Protein AF-A0A844NDK0-F1 (afdb_monomer)

Radius of gyration: 22.91 Å; Cα contacts (8 Å, |Δi|>4): 433; chains: 1; bounding box: 57×44×60 Å

pLDDT: mean 83.83, std 13.64, range [39.53, 98.19]

Foldseek 3Di:
DQPFDPQQVQQLLVVQCVVDCPCVQPDCVCVLVSLLVSLVSLLPDDDDQFAQGPPPRDTRGRPDRCNVVSVVLNVLSVVLVVQPPHLCNQVSVCVNVNDVGDDRCPPNPLNVVCVVVVQDADQAADDVCVQFAADADWEWDKWKWKDAPPDDIDTLVVCVVVVNAAEFFIKIKIATPDIPDDDDWWKKKFKAFDDDVCSNVSNGGHDIDTDPPRRMDMDGRHDAGKMKMKMFIGDPRYTHYIDMDIHHHD

Solvent-accessible surface area (backbone atoms only — not comparable to full-atom values): 14036 Å² total; per-residue (Å²): 133,85,83,57,59,70,68,50,55,55,29,52,54,52,53,51,58,71,72,46,72,84,62,79,84,55,54,77,92,44,47,65,59,50,53,24,50,48,23,43,53,47,34,72,49,78,93,62,67,53,47,60,29,76,89,82,51,48,76,39,68,52,79,63,93,49,29,70,63,22,41,55,40,18,53,40,36,52,54,19,62,76,28,62,100,43,71,58,19,36,52,34,46,23,71,62,71,30,86,87,39,63,72,44,61,61,66,44,67,64,58,49,46,20,66,74,69,70,52,76,55,63,90,43,68,57,60,69,68,82,78,27,57,72,55,75,81,43,56,42,38,65,46,41,41,38,36,43,94,97,53,81,69,42,47,48,69,57,31,57,77,69,68,49,79,40,50,61,77,29,43,36,42,35,33,64,74,44,66,71,68,73,79,81,64,48,48,35,39,29,52,32,39,42,53,71,58,26,47,76,67,53,52,33,40,15,50,73,42,75,49,90,83,75,57,59,53,78,48,68,34,85,57,62,34,49,33,38,42,38,41,37,35,32,44,96,72,26,33,30,23,58,34,77,48,80,47,73,32,91

Mean predicted aligned error: 15.02 Å

Sequence (250 aa):
MLHSAPATADTLAHNFLKSTNYYDDKSYLYYDWMGRDFFYYLSELPEQDYYAALGSGQRVKVKKKFQKPAKKAYDLCVEAIAAADTDSEDEKWRKVYGRPFPAPQKASRAALESIASGVRYDETEQYIENRFPIDIRSSLRIECEVSQNGFREFLLRDMIARRIRLSVSKKLRFYIEECSVRKPYSVYWKVLNRGAEAQRKNCIRGQIVSDSGRGEITEHTSFNGDHIVECYIVKNGVVVAKNRIHVPIQ

InterPro domains:
  IPR040511 Adenylyl/Guanylyl and SMODS, C-terminal sensor domain [PF18134] (123-250)

Organism: Pseudomonas aeruginosa (NCBI:txid287)

Nearest PDB structures (foldseek):
  4bk8-assembly1_A  TM=4.681E-01  e=1.510E-02  Ignicoccus hospitalis
  7ndg-assembly1_H  TM=5.222E-01  e=9.565E-02  Mus musculus
  3p4l-assembly1_A  TM=4.927E-01  e=2.896E-01  Homo sapiens
  2v5y-assembly1_A  TM=4.294E-01  e=5.698E-01  Homo sapiens
  5mhl-assembly1_A  TM=4.727E-01  e=8.033E+00  Homo sapiens

Secondary structure (DSSP, 8-state):
-----HHHHHHHHHHHHHH-STTTT--GGGHHHHHHHHHHHHHHSPP-SEEEPTTT--EEE--S--HHHHHHHHHHHHHHHTTTTSTTHHHHHHHHH-TTSPPP-SSTHHHHHHHHHS---------GGGTS-B---S-EEEEEEEE-TTS--EEHHHHHHTT--B-SS-EEEEEEEEE-SPSS-EEEEEEEEESHHHHHTT-----EEE--SSSEEEEE--SSEEEEEEEEEEETTEEEEEEEEEEEE-

Structure (mmCIF, N/CA/C/O backbone):
data_AF-A0A844NDK0-F1
#
_entry.id   AF-A0A844NDK0-F1
#
loop_
_atom_site.group_PDB
_atom_site.id
_atom_site.type_symbol
_atom_site.label_atom_id
_atom_site.label_alt_id
_atom_site.label_comp_id
_atom_site.label_asym_id
_atom_site.label_entity_id
_atom_site.label_seq_id
_atom_site.pdbx_PDB_ins_code
_atom_site.Cartn_x
_atom_site.Cartn_y
_atom_site.Cartn_z
_atom_site.occupancy
_atom_site.B_iso_or_equiv
_atom_site.auth_seq_id
_atom_site.auth_comp_id
_atom_site.auth_asym_id
_atom_site.auth_atom_id
_atom_site.pdbx_PDB_model_num
ATOM 1 N N . MET A 1 1 ? -19.000 16.719 10.634 1.00 44.34 1 MET A N 1
ATOM 2 C CA . MET A 1 1 ? -17.654 16.497 11.204 1.00 44.34 1 MET A CA 1
ATOM 3 C C . MET A 1 1 ? -17.642 16.855 12.678 1.00 44.34 1 MET A C 1
ATOM 5 O O . MET A 1 1 ? -17.839 18.013 13.047 1.00 44.34 1 MET A O 1
ATOM 9 N N . LEU A 1 2 ? -17.461 15.838 13.511 1.00 39.53 2 LEU A N 1
ATOM 10 C CA . LEU A 1 2 ? -17.281 15.963 14.949 1.00 39.53 2 LEU A CA 1
ATOM 11 C C . LEU A 1 2 ? -15.989 16.738 15.229 1.00 39.53 2 LEU A C 1
ATOM 13 O O . LEU A 1 2 ? -14.903 16.260 14.945 1.00 39.53 2 LEU A O 1
ATOM 17 N N . HIS A 1 3 ? -16.110 17.957 15.754 1.00 39.66 3 HIS A N 1
ATOM 18 C CA . HIS A 1 3 ? -14.968 18.768 16.195 1.00 39.66 3 HIS A CA 1
ATOM 19 C C . HIS A 1 3 ? -14.546 18.362 17.621 1.00 39.66 3 HIS A C 1
ATOM 21 O O . HIS A 1 3 ? -14.492 19.191 18.535 1.00 39.66 3 HIS A O 1
ATOM 27 N N . SER A 1 4 ? -14.325 17.067 17.843 1.00 49.06 4 SER A N 1
ATOM 28 C CA . SER A 1 4 ? -13.676 16.555 19.051 1.00 49.06 4 SER A CA 1
ATOM 29 C C . SER A 1 4 ? -12.159 16.633 18.874 1.00 49.06 4 SER A C 1
ATOM 31 O O . SER A 1 4 ? -11.658 16.526 17.759 1.00 49.06 4 SER A O 1
ATOM 33 N N . ALA A 1 5 ? -11.414 16.876 19.955 1.00 53.91 5 ALA A N 1
ATOM 34 C CA . ALA A 1 5 ? -9.954 16.891 19.885 1.00 53.91 5 ALA A CA 1
ATOM 35 C C . ALA A 1 5 ? -9.439 15.512 19.410 1.00 53.91 5 ALA A C 1
ATOM 37 O O . ALA A 1 5 ? -10.063 14.513 19.770 1.00 53.91 5 ALA A O 1
ATOM 38 N N . PRO A 1 6 ? -8.332 15.430 18.646 1.00 60.75 6 PRO A N 1
ATOM 39 C CA . PRO A 1 6 ? -7.818 14.164 18.103 1.00 60.75 6 PRO A CA 1
ATOM 40 C C . PRO A 1 6 ? -7.680 13.064 19.171 1.00 60.75 6 PRO A C 1
ATOM 42 O O . PRO A 1 6 ? -8.152 11.951 18.971 1.00 60.75 6 PRO A O 1
ATOM 45 N N . ALA A 1 7 ? -7.231 13.426 20.378 1.00 60.94 7 ALA A N 1
ATOM 46 C CA . ALA A 1 7 ? -7.128 12.509 21.516 1.00 60.94 7 ALA A CA 1
ATOM 47 C C . ALA A 1 7 ? -8.463 11.856 21.953 1.00 60.94 7 ALA A C 1
ATOM 49 O O . ALA A 1 7 ? -8.467 10.757 22.510 1.00 60.94 7 ALA A O 1
ATOM 50 N N . THR A 1 8 ? -9.611 12.511 21.733 1.00 75.12 8 THR A N 1
ATOM 51 C CA . THR A 1 8 ? -10.931 11.935 22.049 1.00 75.12 8 THR A CA 1
ATOM 52 C C . THR A 1 8 ? -11.308 10.850 21.046 1.00 75.12 8 THR A C 1
ATOM 54 O O . THR A 1 8 ? -11.864 9.832 21.444 1.00 75.12 8 THR A O 1
ATOM 57 N N . ALA A 1 9 ? -11.005 11.054 19.760 1.00 80.62 9 ALA A N 1
ATOM 58 C CA . ALA A 1 9 ? -11.325 10.088 18.714 1.00 80.62 9 ALA A CA 1
ATOM 59 C C . ALA A 1 9 ? -10.517 8.795 18.896 1.00 80.62 9 ALA A C 1
ATOM 61 O O . ALA A 1 9 ? -11.108 7.718 18.895 1.00 80.62 9 ALA A O 1
ATOM 62 N N . ASP A 1 10 ? -9.215 8.910 19.172 1.00 83.31 10 ASP A N 1
ATOM 63 C CA . ASP A 1 10 ? -8.330 7.761 19.415 1.00 83.31 10 ASP A CA 1
ATOM 64 C C . ASP A 1 10 ? -8.796 6.929 20.618 1.00 83.31 10 ASP A C 1
ATOM 66 O O . ASP A 1 10 ? -8.869 5.702 20.563 1.00 83.31 10 ASP A O 1
ATOM 70 N N . THR A 1 11 ? -9.182 7.609 21.703 1.00 88.38 11 THR A N 1
ATOM 71 C CA . THR A 1 11 ? -9.708 6.970 22.918 1.00 88.38 11 THR A CA 1
ATOM 72 C C . THR A 1 11 ? -10.993 6.194 22.635 1.00 88.38 11 THR A C 1
ATOM 74 O O . THR A 1 11 ? -11.150 5.052 23.066 1.00 88.38 11 THR A O 1
ATOM 77 N N . LEU A 1 12 ? -11.926 6.808 21.906 1.00 91.38 12 LEU A N 1
ATOM 78 C CA . LEU A 1 12 ? -13.204 6.188 21.575 1.00 91.38 12 LEU A CA 1
ATOM 79 C C . LEU A 1 12 ? -13.034 5.002 20.618 1.00 91.38 12 LEU A C 1
ATOM 81 O O . LEU A 1 12 ? -13.671 3.971 20.830 1.00 91.38 12 LEU A O 1
ATOM 85 N N . ALA A 1 13 ? -12.159 5.124 19.617 1.00 92.25 13 ALA A N 1
ATOM 86 C CA . ALA A 1 13 ? -11.830 4.047 18.685 1.00 92.25 13 ALA A CA 1
ATOM 87 C C . ALA A 1 13 ? -11.199 2.851 19.407 1.00 92.25 13 ALA A C 1
ATOM 89 O O . ALA A 1 13 ? -11.618 1.713 19.217 1.00 92.25 13 ALA A O 1
ATOM 90 N N . HIS A 1 14 ? -10.252 3.106 20.310 1.00 90.44 14 HIS A N 1
ATOM 91 C CA . HIS A 1 14 ? -9.663 2.057 21.132 1.00 90.44 14 HIS A CA 1
ATOM 92 C C . HIS A 1 14 ? -10.706 1.363 22.028 1.00 90.44 14 HIS A C 1
ATOM 94 O O . HIS A 1 14 ? -10.714 0.138 22.131 1.00 90.44 14 HIS A O 1
ATOM 100 N N . ASN A 1 15 ? -11.600 2.122 22.672 1.00 92.25 15 ASN A N 1
ATOM 101 C CA . ASN A 1 15 ? -12.642 1.537 23.520 1.00 92.25 15 ASN A CA 1
ATOM 102 C C . ASN A 1 15 ? -13.626 0.679 22.714 1.00 92.25 15 ASN A C 1
ATOM 104 O O . ASN A 1 15 ? -14.015 -0.387 23.183 1.00 92.25 15 ASN A O 1
ATOM 108 N N . PHE A 1 16 ? -13.971 1.106 21.497 1.00 95.75 16 PHE A N 1
ATOM 109 C CA . PHE A 1 16 ? -14.756 0.301 20.565 1.00 95.75 16 PHE A CA 1
ATOM 110 C C . PHE A 1 16 ? -14.057 -1.023 20.238 1.00 95.75 16 PHE A C 1
ATOM 112 O O . PHE A 1 16 ? -14.649 -2.080 20.442 1.00 95.75 16 PHE A O 1
ATOM 119 N N . LEU A 1 17 ? -12.787 -0.984 19.825 1.00 93.94 17 LEU A N 1
ATOM 120 C CA . LEU A 1 17 ? -12.026 -2.195 19.496 1.00 93.94 17 LEU A CA 1
ATOM 121 C C . LEU A 1 17 ? -11.828 -3.122 20.703 1.00 93.94 17 LEU A C 1
ATOM 123 O O . LEU A 1 17 ? -11.718 -4.323 20.535 1.00 93.94 17 LEU A O 1
ATOM 127 N N . LYS A 1 18 ? -11.829 -2.601 21.936 1.00 92.44 18 LYS A N 1
ATOM 128 C CA . LYS A 1 18 ? -11.848 -3.445 23.144 1.00 92.44 18 LYS A CA 1
ATOM 129 C C . LYS A 1 18 ? -13.214 -4.042 23.471 1.00 92.44 18 LYS A C 1
ATOM 131 O O . LYS A 1 18 ? -13.277 -5.024 24.204 1.00 92.44 18 LYS A O 1
ATOM 136 N N . SER A 1 19 ? -14.296 -3.432 22.997 1.00 93.62 19 SER A N 1
ATOM 137 C CA . SER A 1 19 ? -15.661 -3.883 23.287 1.00 93.62 19 SER A CA 1
ATOM 138 C C . SER A 1 19 ? -16.096 -5.089 22.448 1.00 93.62 19 SER A C 1
ATOM 140 O O . SER A 1 19 ? -17.098 -5.722 22.770 1.00 93.62 19 SER A O 1
ATOM 142 N N . THR A 1 20 ? -15.352 -5.423 21.390 1.00 92.69 20 THR A N 1
ATOM 143 C CA . THR A 1 20 ? -15.648 -6.537 20.484 1.00 92.69 20 THR A CA 1
ATOM 144 C C . THR A 1 20 ? -14.361 -7.172 19.972 1.00 92.69 20 THR A C 1
ATOM 146 O O . THR A 1 20 ? -13.417 -6.465 19.655 1.00 92.69 20 THR A O 1
ATOM 149 N N . ASN A 1 21 ? -14.334 -8.497 19.844 1.00 91.94 21 ASN A N 1
ATOM 150 C CA . ASN A 1 21 ? -13.247 -9.236 19.190 1.00 91.94 21 ASN A CA 1
ATOM 151 C C . ASN A 1 21 ? -13.568 -9.578 17.723 1.00 91.94 21 ASN A C 1
ATOM 153 O O . ASN A 1 21 ? -12.766 -10.209 17.039 1.00 91.94 21 ASN A O 1
ATOM 157 N N . TYR A 1 22 ? -14.750 -9.185 17.231 1.00 89.56 22 TYR A N 1
ATOM 158 C CA . TYR A 1 22 ? -15.245 -9.565 15.904 1.00 89.56 22 TYR A CA 1
ATOM 159 C C . TYR A 1 22 ? -14.311 -9.128 14.769 1.00 89.56 22 TYR A C 1
ATOM 161 O O . TYR A 1 22 ? -14.304 -9.748 13.709 1.00 89.56 22 TYR A O 1
ATOM 169 N N . TYR A 1 23 ? -13.540 -8.062 14.993 1.00 87.88 23 TYR A N 1
ATOM 170 C CA . TYR A 1 23 ? -12.661 -7.461 13.999 1.00 87.88 23 TYR A CA 1
ATOM 171 C C . TYR A 1 23 ? -11.182 -7.862 14.125 1.00 87.88 23 TYR A C 1
ATOM 173 O O . TYR A 1 23 ? -10.387 -7.450 13.282 1.00 87.88 23 TYR A O 1
ATOM 181 N N . ASP A 1 24 ? -10.806 -8.670 15.120 1.00 84.88 24 ASP A N 1
ATOM 182 C CA . ASP A 1 24 ? -9.401 -9.002 15.415 1.00 84.88 24 ASP A CA 1
ATOM 183 C C . ASP A 1 24 ? -8.720 -9.812 14.298 1.00 84.88 24 ASP A C 1
ATOM 185 O O . ASP A 1 24 ? -7.508 -9.727 14.106 1.00 84.88 24 ASP A O 1
ATOM 189 N N . ASP A 1 25 ? -9.503 -10.589 13.548 1.00 78.88 25 ASP A N 1
ATOM 190 C CA . ASP A 1 25 ? -9.058 -11.454 12.451 1.00 78.88 25 ASP A CA 1
ATOM 191 C C . ASP A 1 25 ? -9.534 -10.968 11.068 1.00 78.88 25 ASP A C 1
ATOM 193 O O . ASP A 1 25 ? -9.366 -11.665 10.062 1.00 78.88 25 ASP A O 1
ATOM 197 N N . LYS A 1 26 ? -10.160 -9.785 10.999 1.00 66.38 26 LYS A N 1
ATOM 198 C CA . LYS A 1 26 ? -10.781 -9.266 9.774 1.00 66.38 26 LYS A CA 1
ATOM 199 C C . LYS A 1 26 ? -9.804 -8.421 8.964 1.00 66.38 26 LYS A C 1
ATOM 201 O O . LYS A 1 26 ? -9.051 -7.606 9.490 1.00 66.38 26 LYS A O 1
ATOM 206 N N . SER A 1 27 ? -9.841 -8.599 7.645 1.00 62.50 27 SER A N 1
ATOM 207 C CA . SER A 1 27 ? -9.063 -7.788 6.708 1.00 62.50 27 SER A CA 1
ATOM 208 C C . SER A 1 27 ? -9.748 -6.445 6.424 1.00 62.50 27 SER A C 1
ATOM 210 O O . SER A 1 27 ? -10.868 -6.182 6.862 1.00 62.50 27 SER A O 1
ATOM 212 N N . TYR A 1 28 ? -9.096 -5.599 5.627 1.00 65.50 28 TYR A N 1
ATOM 213 C CA . TYR A 1 28 ? -9.640 -4.302 5.209 1.00 65.50 28 TYR A CA 1
ATOM 214 C C . TYR A 1 28 ? -10.947 -4.390 4.411 1.00 65.50 28 TYR A C 1
ATOM 216 O O . TYR A 1 28 ? -11.658 -3.396 4.338 1.00 65.50 28 TYR A O 1
ATOM 224 N N . LEU A 1 29 ? -11.312 -5.568 3.887 1.00 61.91 29 LEU A N 1
ATOM 225 C CA . LEU A 1 29 ? -12.626 -5.805 3.268 1.00 61.91 29 LEU A CA 1
ATOM 226 C C . LEU A 1 29 ? -13.792 -5.578 4.248 1.00 61.91 29 LEU A C 1
ATOM 228 O O . LEU A 1 29 ? -14.931 -5.415 3.834 1.00 61.91 29 LEU A O 1
ATOM 232 N N . TYR A 1 30 ? -13.516 -5.568 5.554 1.00 74.94 30 TYR A N 1
ATOM 233 C CA . TYR A 1 30 ? -14.504 -5.321 6.601 1.00 74.94 30 TYR A CA 1
ATOM 234 C C . TYR A 1 30 ? -14.441 -3.898 7.162 1.00 74.94 30 TYR A C 1
ATOM 236 O O . TYR A 1 30 ? -15.140 -3.609 8.132 1.00 74.94 30 TYR A O 1
ATOM 244 N N . TYR A 1 31 ? -13.627 -2.998 6.597 1.00 86.00 31 TYR A N 1
ATOM 245 C CA . TYR A 1 31 ? -13.529 -1.619 7.094 1.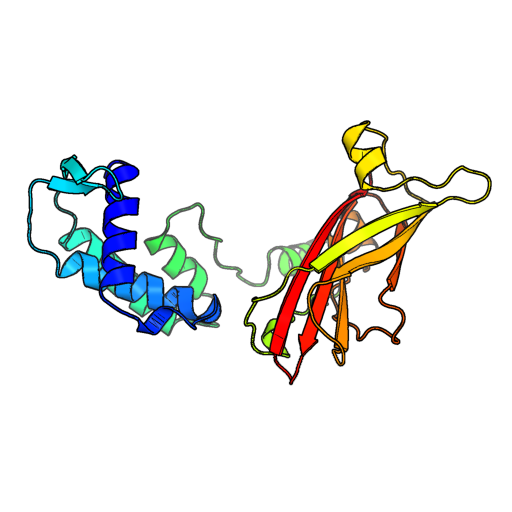00 86.00 31 TYR A CA 1
ATOM 246 C C . TYR A 1 31 ? -14.850 -0.864 6.991 1.00 86.00 31 TYR A C 1
ATOM 248 O O . TYR A 1 31 ? -15.159 -0.076 7.882 1.00 86.00 31 TYR A O 1
ATOM 256 N N . ASP A 1 32 ? -15.671 -1.180 5.997 1.00 85.31 32 ASP A N 1
ATOM 257 C CA . ASP A 1 32 ? -17.007 -0.610 5.854 1.00 85.31 32 ASP A CA 1
ATOM 258 C C . ASP A 1 32 ? -17.904 -0.985 7.041 1.00 85.31 32 ASP A C 1
ATOM 260 O O . ASP A 1 32 ? -18.520 -0.133 7.688 1.00 85.31 32 ASP A O 1
ATOM 264 N N . TRP A 1 33 ? -17.908 -2.275 7.386 1.00 84.44 33 TRP A N 1
ATOM 265 C CA . TRP A 1 33 ? -18.656 -2.833 8.511 1.00 84.44 33 TRP A CA 1
ATOM 266 C C . TRP A 1 33 ? -18.117 -2.321 9.849 1.00 84.44 33 TRP A C 1
ATOM 268 O O . TRP A 1 33 ? -18.895 -1.924 10.714 1.00 84.44 33 TRP A O 1
ATOM 278 N N . MET A 1 34 ? -16.793 -2.234 9.986 1.00 93.88 34 MET A N 1
ATOM 279 C CA . MET A 1 34 ? -16.128 -1.687 11.166 1.00 93.88 34 MET A CA 1
ATOM 280 C C . MET A 1 34 ? -16.451 -0.204 11.359 1.00 93.88 34 MET A C 1
ATOM 282 O O . MET A 1 34 ? -16.760 0.214 12.472 1.00 93.88 34 MET A O 1
ATOM 286 N N . GLY A 1 35 ? -16.416 0.595 10.289 1.00 94.75 35 GLY A N 1
ATOM 287 C CA . GLY A 1 35 ? -16.772 2.011 10.317 1.00 94.75 35 GLY A CA 1
ATOM 288 C C . GLY A 1 35 ? -18.231 2.214 10.715 1.00 94.75 35 GLY A C 1
ATOM 289 O O . GLY A 1 35 ? -18.521 3.010 11.612 1.00 94.75 35 GLY A O 1
ATOM 290 N N . ARG A 1 36 ? -19.142 1.437 10.116 1.00 96.94 36 ARG A N 1
ATOM 291 C CA . ARG A 1 36 ? -20.558 1.404 10.497 1.00 96.94 36 ARG A CA 1
ATOM 292 C C . ARG A 1 36 ? -20.718 1.088 11.986 1.00 96.94 36 ARG A C 1
ATOM 294 O O . ARG A 1 36 ? -21.333 1.869 12.710 1.00 96.94 36 ARG A O 1
ATOM 301 N N . ASP A 1 37 ? -20.160 -0.023 12.452 1.00 97.44 37 ASP A N 1
ATOM 302 C CA . ASP A 1 37 ? -20.336 -0.484 13.832 1.00 97.44 37 ASP A CA 1
ATOM 303 C C . ASP A 1 37 ? -19.672 0.447 14.843 1.00 97.44 37 ASP A C 1
ATOM 305 O O . ASP A 1 37 ? -20.193 0.630 15.940 1.00 97.44 37 ASP A O 1
ATOM 309 N N . PHE A 1 38 ? -18.581 1.110 14.461 1.00 97.12 38 PHE A N 1
ATOM 310 C CA . PHE A 1 38 ? -17.988 2.164 15.269 1.00 97.12 38 PHE A CA 1
ATOM 311 C C . PHE A 1 38 ? -18.956 3.338 15.449 1.00 97.12 38 PHE A C 1
ATOM 313 O O . PHE A 1 38 ? -19.184 3.780 16.575 1.00 97.12 38 PHE A O 1
ATOM 320 N N . PHE A 1 39 ? -19.581 3.831 14.374 1.00 97.50 39 PHE A N 1
ATOM 321 C CA . PHE A 1 39 ? -20.572 4.906 14.487 1.00 97.50 39 PHE A CA 1
ATOM 322 C C . PHE A 1 39 ? -21.827 4.485 15.259 1.00 97.50 39 PHE A C 1
ATOM 324 O O . PHE A 1 39 ? -22.379 5.313 15.985 1.00 97.50 39 PHE A O 1
ATOM 331 N N . TYR A 1 40 ? -22.236 3.217 15.153 1.00 97.69 40 TYR A N 1
ATOM 332 C CA . TYR A 1 40 ? -23.296 2.647 15.987 1.00 97.69 40 TYR A CA 1
ATOM 333 C C . TYR A 1 40 ? -22.897 2.645 17.464 1.00 97.69 40 TYR A C 1
ATOM 335 O O . TYR A 1 40 ? -23.589 3.205 18.304 1.00 97.69 40 TYR A O 1
ATOM 343 N N . TYR A 1 41 ? -21.724 2.102 17.784 1.00 97.25 41 TYR A N 1
ATOM 344 C CA . TYR A 1 41 ? -21.187 2.103 19.140 1.00 97.25 41 TYR A CA 1
ATOM 345 C C . TYR A 1 41 ? -21.162 3.519 19.732 1.00 97.25 41 TYR A C 1
ATOM 347 O O . TYR A 1 41 ? -21.636 3.738 20.844 1.00 97.25 41 TYR A O 1
ATOM 355 N N . LEU A 1 42 ? -20.691 4.509 18.966 1.00 95.75 42 LEU A N 1
ATOM 356 C CA . LEU A 1 42 ? -20.690 5.909 19.389 1.00 95.75 42 LEU A CA 1
ATOM 357 C C . LEU A 1 42 ? -22.093 6.493 19.609 1.00 95.75 42 LEU A C 1
ATOM 359 O O . LEU A 1 42 ? -22.225 7.395 20.441 1.00 95.75 42 LEU A O 1
ATOM 363 N N . SER A 1 43 ? -23.118 6.049 18.871 1.00 96.38 43 SER A N 1
ATOM 364 C CA . SER A 1 43 ? -24.489 6.537 19.073 1.00 96.38 43 SER A CA 1
ATOM 365 C C . SER A 1 43 ? -25.104 6.033 20.370 1.00 96.38 43 SER A C 1
ATOM 367 O O . SER A 1 43 ? -25.869 6.772 20.985 1.00 96.38 43 SER A O 1
ATOM 369 N N . GLU A 1 44 ? -24.715 4.832 20.799 1.00 96.75 44 GLU A N 1
ATOM 370 C CA . GLU A 1 44 ? -25.234 4.178 22.004 1.00 96.75 44 GLU A CA 1
ATOM 371 C C . GLU A 1 44 ? -24.472 4.557 23.284 1.00 96.75 44 GLU A C 1
ATOM 373 O O . GLU A 1 44 ? -24.913 4.245 24.391 1.00 96.75 44 GLU A O 1
ATOM 378 N N . LEU A 1 45 ? -23.332 5.249 23.170 1.00 94.06 45 LEU A N 1
ATOM 379 C CA . LEU A 1 45 ? -22.590 5.707 24.342 1.00 94.06 45 LEU A CA 1
ATOM 380 C C . LEU A 1 45 ? -23.381 6.750 25.145 1.00 94.06 45 LEU A C 1
ATOM 382 O O . LEU A 1 45 ? -23.913 7.704 24.560 1.00 94.06 45 LEU A O 1
ATOM 386 N N . PRO A 1 46 ? -23.361 6.672 26.490 1.00 92.19 46 PRO A N 1
ATOM 387 C CA . PRO A 1 46 ? -24.013 7.669 27.323 1.00 92.19 46 PRO A CA 1
ATOM 388 C C . PRO A 1 46 ? -23.384 9.051 27.118 1.00 92.19 46 PRO A C 1
ATOM 390 O O . PRO A 1 46 ? -22.216 9.195 26.734 1.00 92.19 46 PRO A O 1
ATOM 393 N N . GLU A 1 47 ? -24.166 10.093 27.387 1.00 90.69 47 GLU A N 1
ATOM 394 C CA . GLU A 1 47 ? -23.649 11.455 27.413 1.00 90.69 47 GLU A CA 1
ATOM 395 C C . GLU A 1 47 ? -22.747 11.642 28.638 1.00 90.69 47 GLU A C 1
ATOM 397 O O . GLU A 1 47 ? -23.154 11.395 29.770 1.00 90.69 47 GLU A O 1
ATOM 402 N N . GLN A 1 48 ? -21.507 12.067 28.405 1.00 87.75 48 GLN A N 1
ATOM 403 C CA . GLN A 1 48 ? -20.501 12.266 29.448 1.00 87.75 48 GLN A CA 1
ATOM 404 C C . GLN A 1 48 ? -19.616 13.457 29.093 1.00 87.75 48 GLN A C 1
ATOM 406 O O . GLN A 1 48 ? -19.365 13.738 27.918 1.00 87.75 48 GLN A O 1
ATOM 411 N N . ASP A 1 49 ? -19.110 14.136 30.119 1.00 86.44 49 ASP A N 1
ATOM 412 C CA . ASP A 1 49 ? -18.292 15.341 29.956 1.00 86.44 49 ASP A CA 1
ATOM 413 C C . ASP A 1 49 ? -16.835 15.039 29.593 1.00 86.44 49 ASP A C 1
ATOM 415 O O . ASP A 1 49 ? -16.103 15.925 29.143 1.00 86.44 49 ASP A O 1
ATOM 419 N N . TYR A 1 50 ? -16.379 13.803 29.803 1.00 89.06 50 TYR A N 1
ATOM 420 C CA . TYR A 1 50 ? -15.010 13.385 29.531 1.00 89.06 50 TYR A CA 1
ATOM 421 C C . TYR A 1 50 ? -14.901 11.875 29.303 1.00 89.06 50 TYR A C 1
ATOM 423 O O . TYR A 1 50 ? -15.737 11.111 29.770 1.00 89.06 50 TYR A O 1
ATOM 431 N N . TYR A 1 51 ? -13.818 11.462 28.647 1.00 88.00 51 TYR A N 1
ATOM 432 C CA . TYR A 1 51 ? -13.373 10.070 28.538 1.00 88.00 51 TYR A CA 1
ATOM 433 C C . TYR A 1 51 ? -11.929 9.953 29.039 1.00 88.00 51 TYR A C 1
ATOM 435 O O . TYR A 1 51 ? -11.167 10.914 28.941 1.00 88.00 51 TYR A O 1
ATOM 443 N N . ALA A 1 52 ? -11.538 8.806 29.596 1.00 86.75 52 ALA A N 1
ATOM 444 C CA . ALA A 1 52 ? -10.159 8.567 30.027 1.00 86.75 52 ALA A CA 1
ATOM 445 C C . ALA A 1 52 ? -9.277 8.203 28.822 1.00 86.75 52 ALA A C 1
ATOM 447 O O . ALA A 1 52 ? -9.583 7.243 28.120 1.00 86.75 52 ALA A O 1
ATOM 448 N N . ALA A 1 53 ? -8.205 8.964 28.589 1.00 81.31 53 ALA A N 1
ATOM 449 C CA . ALA A 1 53 ? -7.278 8.753 27.484 1.00 81.31 53 ALA A CA 1
ATOM 450 C C . ALA A 1 53 ? -6.621 7.372 27.542 1.00 81.31 53 ALA A C 1
ATOM 452 O O . ALA A 1 53 ? -6.302 6.863 28.622 1.00 81.31 53 ALA A O 1
ATOM 453 N N . LEU A 1 54 ? -6.340 6.817 26.365 1.00 78.25 54 LEU A N 1
ATOM 454 C CA . LEU A 1 54 ? -5.551 5.599 26.238 1.00 78.25 54 LEU A CA 1
ATOM 455 C C . LEU A 1 54 ? -4.171 5.764 26.903 1.00 78.25 54 LEU A C 1
ATOM 457 O O . LEU A 1 54 ? -3.433 6.704 26.612 1.00 78.25 54 LEU A O 1
ATOM 461 N N . GLY A 1 55 ? -3.820 4.836 27.797 1.00 76.56 55 GLY A N 1
ATOM 462 C CA . GLY A 1 55 ? -2.546 4.827 28.519 1.00 76.56 55 GLY A CA 1
ATOM 463 C C . GLY A 1 55 ? -2.589 5.656 29.800 1.00 76.56 55 GLY A C 1
ATOM 464 O O . GLY A 1 55 ? -2.770 5.101 30.879 1.00 76.56 55 GLY A O 1
ATOM 465 N N . SER A 1 56 ? -2.436 6.980 29.692 1.00 80.38 56 SER A N 1
ATOM 466 C CA . SER A 1 56 ? -2.277 7.872 30.855 1.00 80.38 56 SER A CA 1
ATOM 467 C C . SER A 1 56 ? -3.522 7.997 31.740 1.00 80.38 56 SER A C 1
ATOM 469 O O . SER A 1 56 ? -3.429 8.523 32.848 1.00 80.38 56 SER A O 1
ATOM 471 N N . GLY A 1 57 ? -4.698 7.588 31.247 1.00 79.75 57 GLY A N 1
ATOM 472 C CA . GLY A 1 57 ? -5.976 7.773 31.937 1.00 79.75 57 GLY A CA 1
ATOM 473 C C . GLY A 1 57 ? -6.406 9.240 32.052 1.00 79.75 57 GLY A C 1
ATOM 474 O O . GLY A 1 57 ? -7.384 9.549 32.735 1.00 79.75 57 GLY A O 1
ATOM 475 N N . GLN A 1 58 ? -5.697 10.161 31.389 1.00 85.81 58 GLN A N 1
ATOM 476 C CA . GLN A 1 58 ? -5.984 11.588 31.454 1.00 85.81 58 GLN A CA 1
ATOM 477 C C . GLN A 1 58 ? -7.409 11.878 30.972 1.00 85.81 58 GLN A C 1
ATOM 479 O O . GLN A 1 58 ? -7.849 11.377 29.941 1.00 85.81 58 GLN A O 1
ATOM 484 N N . ARG A 1 59 ? -8.138 12.730 31.697 1.00 87.44 59 ARG A N 1
ATOM 485 C CA . ARG A 1 59 ? -9.512 13.101 31.336 1.00 87.44 59 ARG A CA 1
ATOM 486 C C . ARG A 1 59 ? -9.512 13.970 30.077 1.00 87.44 59 ARG A C 1
ATOM 488 O O . ARG A 1 59 ? -9.110 15.132 30.110 1.00 87.44 59 ARG A O 1
ATOM 495 N N . VAL A 1 60 ? -10.007 13.419 28.975 1.00 84.12 60 VAL A N 1
ATOM 496 C CA . VAL A 1 60 ? -10.211 14.115 27.704 1.00 84.12 60 VAL A CA 1
ATOM 497 C C . VAL A 1 60 ? -11.631 14.656 27.663 1.00 84.12 60 VAL A C 1
ATOM 499 O O . VAL A 1 60 ? -12.592 13.896 27.574 1.00 84.12 60 VAL A O 1
ATOM 502 N N . LYS A 1 61 ? -11.770 15.980 27.724 1.00 85.69 61 LYS A N 1
ATOM 503 C CA . LYS A 1 61 ? -13.078 16.642 27.753 1.00 85.69 61 LYS A CA 1
ATOM 504 C C . LYS A 1 61 ? -13.828 16.495 26.424 1.00 85.69 61 LYS A C 1
ATOM 506 O O . LYS A 1 61 ? -13.278 16.766 25.354 1.00 85.69 61 LYS A O 1
ATOM 511 N N . VAL A 1 62 ? -15.112 16.165 26.503 1.00 86.06 62 VAL A N 1
ATOM 512 C CA . VAL A 1 62 ? -16.039 16.171 25.368 1.00 86.06 62 VAL A CA 1
ATOM 513 C C . VAL A 1 62 ? -16.495 17.605 25.121 1.00 86.06 62 VAL A C 1
ATOM 515 O O . VAL A 1 62 ? -17.110 18.241 25.971 1.00 86.06 62 VAL A O 1
ATOM 518 N N . LYS A 1 63 ? -16.170 18.149 23.944 1.00 82.38 63 LYS A N 1
ATOM 519 C CA . LYS A 1 63 ? -16.515 19.540 23.600 1.00 82.38 63 LYS A CA 1
ATOM 520 C C . LYS A 1 63 ? -17.973 19.707 23.175 1.00 82.38 63 LYS A C 1
ATOM 522 O O . LYS A 1 63 ? -18.552 20.766 23.389 1.00 82.38 63 LYS A O 1
ATOM 527 N N . LYS A 1 64 ? -18.535 18.695 22.511 1.00 86.44 64 LYS A N 1
ATOM 528 C CA . LYS A 1 64 ? -19.909 18.678 21.997 1.00 86.44 64 LYS A CA 1
ATOM 529 C C . LYS A 1 64 ? -20.440 17.250 22.023 1.00 86.44 64 LYS A C 1
ATOM 531 O O . LYS A 1 64 ? -19.683 16.317 21.759 1.00 86.44 64 LYS A O 1
ATOM 536 N N . LYS A 1 65 ? -21.741 17.111 22.276 1.00 89.44 65 LYS A N 1
ATOM 537 C CA . LYS A 1 65 ? -22.464 15.840 22.156 1.00 89.44 65 LYS A CA 1
ATOM 538 C C . LYS A 1 65 ? -22.320 15.292 20.739 1.00 89.44 65 LYS A C 1
ATOM 540 O O . LYS A 1 65 ? -22.465 16.041 19.768 1.00 89.44 65 LYS A O 1
ATOM 545 N N . PHE A 1 66 ? -22.036 14.001 20.630 1.00 91.62 66 PHE A N 1
ATOM 546 C CA . PHE A 1 66 ? -21.703 13.359 19.359 1.00 91.62 66 PHE A CA 1
ATOM 547 C C . PHE A 1 66 ? -22.636 12.213 18.983 1.00 91.62 66 PHE A C 1
ATOM 549 O O . PHE A 1 66 ? -22.613 11.805 17.830 1.00 91.62 66 PHE A O 1
ATOM 556 N N . GLN A 1 67 ? -23.503 11.772 19.895 1.00 94.69 67 GLN A N 1
ATOM 557 C CA . GLN A 1 67 ? -24.410 10.637 19.721 1.00 94.69 67 GLN A CA 1
ATOM 558 C C . GLN A 1 67 ? -25.329 10.818 18.508 1.00 94.69 67 GLN A C 1
ATOM 560 O O . GLN A 1 67 ? -25.364 9.974 17.620 1.00 94.69 67 GLN A O 1
ATOM 565 N N . LYS A 1 68 ? -26.015 11.967 18.398 1.00 94.75 68 LYS A N 1
ATOM 566 C CA . LYS A 1 68 ? -26.879 12.266 17.238 1.00 94.75 68 LYS A CA 1
ATOM 567 C C . LYS A 1 68 ? -26.094 12.325 15.912 1.00 94.75 68 LYS A C 1
ATOM 569 O O . LYS A 1 68 ? -26.513 11.675 14.956 1.00 94.75 68 LYS A O 1
ATOM 574 N N . PRO A 1 69 ? -24.967 13.065 15.810 1.00 94.00 69 PRO A N 1
ATOM 575 C CA . PRO A 1 69 ? -24.103 12.999 14.630 1.00 94.00 69 PRO A CA 1
ATOM 576 C C . PRO A 1 69 ? -23.582 11.593 14.303 1.00 94.00 69 PRO A C 1
ATOM 578 O O . PRO A 1 69 ? -23.508 11.256 13.127 1.00 94.00 69 PRO A O 1
ATOM 581 N N . ALA A 1 70 ? -23.234 10.795 15.316 1.00 95.19 70 ALA A N 1
ATOM 582 C CA . ALA A 1 70 ? -22.754 9.428 15.154 1.00 95.19 70 ALA A CA 1
ATOM 583 C C . ALA A 1 70 ? -23.855 8.520 14.605 1.00 95.19 70 ALA A C 1
ATOM 585 O O . ALA A 1 70 ? -23.617 7.827 13.625 1.00 95.19 70 ALA A O 1
ATOM 586 N N . LYS A 1 71 ? -25.086 8.627 15.122 1.00 97.19 71 LYS A N 1
ATOM 587 C CA . LYS A 1 71 ? -26.235 7.896 14.576 1.00 97.19 71 LYS A CA 1
ATOM 588 C C . LYS A 1 71 ? -26.459 8.220 13.100 1.00 97.19 71 LYS A C 1
ATOM 590 O O . LYS A 1 71 ? -26.598 7.324 12.280 1.00 97.19 71 LYS A O 1
ATOM 595 N N . LYS A 1 72 ? -26.393 9.505 12.748 1.00 96.81 72 LYS A N 1
ATOM 596 C CA . LYS A 1 72 ? -26.528 9.946 11.355 1.00 96.81 72 LYS A CA 1
ATOM 597 C C . LYS A 1 72 ? -25.400 9.412 10.462 1.00 96.81 72 LYS A C 1
ATOM 599 O O . LYS A 1 72 ? -25.639 9.093 9.305 1.00 96.81 72 LYS A O 1
ATOM 604 N N . ALA A 1 73 ? -24.176 9.328 10.984 1.00 95.94 73 ALA A N 1
ATOM 605 C CA . ALA A 1 73 ? -23.050 8.726 10.274 1.00 95.94 73 ALA A CA 1
ATOM 606 C C . ALA A 1 73 ? -23.218 7.206 10.114 1.00 95.94 73 ALA A C 1
ATOM 608 O O . ALA A 1 73 ? -22.922 6.693 9.041 1.00 95.94 73 ALA A O 1
ATOM 609 N N . TYR A 1 74 ? -23.746 6.510 11.126 1.00 97.44 74 TYR A N 1
ATOM 610 C CA . TYR A 1 74 ? -24.110 5.094 11.043 1.00 97.44 74 TYR A CA 1
ATOM 611 C C . TYR A 1 74 ? -25.126 4.842 9.925 1.00 97.44 74 TYR A C 1
ATOM 613 O O . TYR A 1 74 ? -24.879 3.992 9.073 1.00 97.44 74 TYR A O 1
ATOM 621 N N . ASP A 1 75 ? -26.215 5.616 9.881 1.00 97.62 75 ASP A N 1
ATOM 622 C CA . ASP A 1 75 ? -27.252 5.462 8.854 1.00 97.62 75 ASP A CA 1
ATOM 623 C C . ASP A 1 75 ? -26.660 5.674 7.442 1.00 97.62 75 ASP A C 1
ATOM 625 O O . ASP A 1 75 ? -26.904 4.884 6.533 1.00 97.62 75 ASP A O 1
ATOM 629 N N . LEU A 1 76 ? -25.777 6.669 7.277 1.00 96.75 76 LEU A N 1
ATOM 630 C CA . LEU A 1 76 ? -25.047 6.893 6.022 1.00 96.75 76 LEU A CA 1
ATOM 631 C C . LEU A 1 76 ? -24.095 5.741 5.656 1.00 96.75 76 LEU A C 1
ATOM 633 O O . LEU A 1 76 ? -23.946 5.440 4.475 1.00 96.75 76 LEU A O 1
ATOM 637 N N . CYS A 1 77 ? -23.455 5.093 6.635 1.00 95.50 77 CYS A N 1
ATOM 638 C CA . CYS A 1 77 ? -22.629 3.909 6.380 1.00 95.50 77 CYS A CA 1
ATOM 639 C C . CYS A 1 77 ? -23.488 2.726 5.919 1.00 95.50 77 CYS A C 1
ATOM 641 O O . CYS A 1 77 ? -23.089 2.009 5.010 1.00 95.50 77 CYS A O 1
ATOM 643 N N . VAL A 1 78 ? -24.676 2.533 6.505 1.00 96.56 78 VAL A N 1
ATOM 644 C CA . VAL A 1 78 ? -25.630 1.501 6.060 1.00 96.56 78 VAL A CA 1
ATOM 645 C C . VAL A 1 78 ? -26.047 1.747 4.610 1.00 96.56 78 VAL A C 1
ATOM 647 O O . VAL A 1 78 ? -26.019 0.819 3.805 1.00 96.56 78 VAL A O 1
ATOM 650 N N . GLU A 1 79 ? -26.376 2.993 4.258 1.00 94.94 79 GLU A N 1
ATOM 651 C CA . GLU A 1 79 ? -26.695 3.368 2.876 1.00 94.94 79 GLU A CA 1
ATOM 652 C C . GLU A 1 79 ? -25.521 3.125 1.919 1.00 94.94 79 GLU A C 1
ATOM 654 O O . GLU A 1 79 ? -25.744 2.672 0.797 1.00 94.94 79 GLU A O 1
ATOM 659 N N . ALA A 1 80 ? -24.290 3.440 2.339 1.00 90.88 80 ALA A N 1
ATOM 660 C CA . ALA A 1 80 ? -23.087 3.250 1.532 1.00 90.88 80 ALA A CA 1
ATOM 661 C C . ALA A 1 80 ? -22.791 1.762 1.292 1.00 90.88 80 ALA A C 1
ATOM 663 O O . ALA A 1 80 ? -22.627 1.365 0.145 1.00 90.88 80 ALA A O 1
ATOM 664 N N . ILE A 1 81 ? -22.847 0.931 2.339 1.00 86.06 81 ILE A N 1
ATOM 665 C CA . ILE A 1 81 ? -22.671 -0.529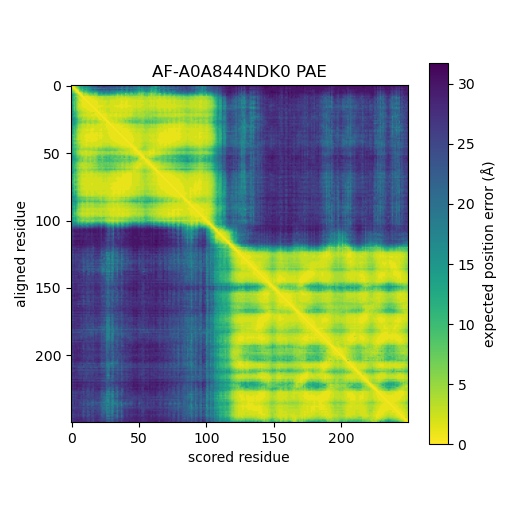 2.243 1.00 86.06 81 ILE A CA 1
ATOM 666 C C . ILE A 1 81 ? -23.742 -1.158 1.347 1.00 86.06 81 ILE A C 1
ATOM 668 O O . ILE A 1 81 ? -23.440 -2.016 0.526 1.00 86.06 81 ILE A O 1
ATOM 672 N N . ALA A 1 82 ? -24.999 -0.721 1.464 1.00 88.12 82 ALA A N 1
ATOM 673 C CA . ALA A 1 82 ? -26.079 -1.203 0.600 1.00 88.12 82 ALA A CA 1
ATOM 674 C C . ALA A 1 82 ? -25.899 -0.798 -0.875 1.00 88.12 82 ALA A C 1
ATOM 676 O O . ALA A 1 82 ? -26.573 -1.333 -1.752 1.00 88.12 82 ALA A O 1
ATOM 677 N N . ALA A 1 83 ? -25.025 0.172 -1.140 1.00 82.62 83 ALA A N 1
ATOM 678 C CA . ALA A 1 83 ? -24.698 0.669 -2.464 1.00 82.62 83 ALA A CA 1
ATOM 679 C C . ALA A 1 83 ? -23.386 0.111 -3.014 1.00 82.62 83 ALA A C 1
ATOM 681 O O . ALA A 1 83 ? -22.946 0.625 -4.044 1.00 82.62 83 ALA A O 1
ATOM 682 N N . ALA A 1 84 ? -22.780 -0.868 -2.336 1.00 74.88 84 ALA A N 1
ATOM 683 C CA . ALA A 1 84 ? -21.550 -1.509 -2.776 1.00 74.88 84 ALA A CA 1
ATOM 684 C C . ALA A 1 84 ? -21.646 -1.927 -4.250 1.00 74.88 84 ALA A C 1
ATOM 686 O O . ALA A 1 84 ? -22.704 -2.371 -4.708 1.00 74.88 84 ALA A O 1
ATOM 687 N N . ASP A 1 85 ? -20.554 -1.734 -4.989 1.00 68.50 85 ASP A N 1
ATOM 688 C CA . ASP A 1 85 ? -20.437 -2.049 -6.419 1.00 68.50 85 ASP A CA 1
ATOM 689 C C . ASP A 1 85 ? -21.367 -1.225 -7.336 1.00 68.50 85 ASP A C 1
ATOM 691 O O . ASP A 1 85 ? -21.590 -1.572 -8.499 1.00 68.50 85 ASP A O 1
ATOM 695 N N . THR A 1 86 ? -21.910 -0.105 -6.844 1.00 74.00 86 THR A N 1
ATOM 696 C CA . THR A 1 86 ? -22.673 0.853 -7.662 1.00 74.00 86 THR A CA 1
ATOM 697 C C . THR A 1 86 ? -21.923 2.169 -7.835 1.00 74.00 86 THR A C 1
ATOM 699 O O . THR A 1 86 ? -21.207 2.617 -6.942 1.00 74.00 86 THR A O 1
ATOM 702 N N . ASP A 1 87 ? -22.213 2.893 -8.920 1.00 70.56 87 ASP A N 1
ATOM 703 C CA . ASP A 1 87 ? -21.672 4.241 -9.188 1.00 70.56 87 ASP A CA 1
ATOM 704 C C . ASP A 1 87 ? -21.948 5.270 -8.066 1.00 70.56 87 ASP A C 1
ATOM 706 O O . ASP A 1 87 ? -21.382 6.366 -8.052 1.00 70.56 87 ASP A O 1
ATOM 710 N N . SER A 1 88 ? -22.860 4.951 -7.140 1.00 78.12 88 SER A N 1
ATOM 711 C CA . SER A 1 88 ? -23.275 5.821 -6.037 1.00 78.12 88 SER A CA 1
ATOM 712 C C . SER A 1 88 ? -22.555 5.555 -4.709 1.00 78.12 88 SER A C 1
ATOM 714 O O . SER A 1 88 ? -22.751 6.324 -3.764 1.00 78.12 88 SER A O 1
ATOM 716 N N . GLU A 1 89 ? -21.747 4.495 -4.617 1.00 81.12 89 GLU A N 1
ATOM 717 C CA . GLU A 1 89 ? -21.067 4.062 -3.388 1.00 81.12 89 GLU A CA 1
ATOM 718 C C . GLU A 1 89 ? -20.161 5.157 -2.810 1.00 81.12 89 GLU A C 1
ATOM 720 O O . GLU A 1 89 ? -20.383 5.662 -1.707 1.00 81.12 89 GLU A O 1
ATOM 725 N N . ASP A 1 90 ? -19.191 5.605 -3.602 1.00 82.38 90 ASP A N 1
ATOM 726 C CA . ASP A 1 90 ? -18.248 6.668 -3.249 1.00 82.38 90 ASP A CA 1
ATOM 727 C C . ASP A 1 90 ? -18.958 7.977 -2.868 1.00 82.38 90 ASP A C 1
ATOM 729 O O . ASP A 1 90 ? -18.530 8.695 -1.963 1.00 82.38 90 ASP A O 1
ATOM 733 N N . GLU A 1 91 ? -20.071 8.314 -3.536 1.00 86.81 91 GLU A N 1
ATOM 734 C CA . GLU A 1 91 ? -20.851 9.505 -3.187 1.00 86.81 91 GLU A CA 1
ATOM 735 C C . GLU A 1 91 ? -21.389 9.408 -1.757 1.00 86.81 91 GLU A C 1
ATOM 737 O O . GLU A 1 91 ? -21.361 10.394 -1.010 1.00 86.81 91 GLU A O 1
ATOM 742 N N . LYS A 1 92 ? -21.862 8.219 -1.372 1.00 89.75 92 LYS A N 1
ATOM 743 C CA . LYS A 1 92 ? -22.400 7.942 -0.040 1.00 89.75 92 LYS A CA 1
ATOM 744 C C . LYS A 1 92 ? -21.288 7.925 1.003 1.00 89.75 92 LYS A C 1
ATOM 746 O O . LYS A 1 92 ? -21.406 8.643 1.998 1.00 89.75 92 LYS A O 1
ATOM 751 N N . TRP A 1 93 ? -20.162 7.263 0.746 1.00 90.81 93 TRP A N 1
ATOM 752 C CA . TRP A 1 93 ? -19.009 7.308 1.654 1.00 90.81 93 TRP A CA 1
ATOM 753 C C . TRP A 1 93 ? -18.433 8.716 1.833 1.00 90.81 93 TRP A C 1
ATOM 755 O O . TRP A 1 93 ? -18.056 9.114 2.940 1.00 90.81 93 TRP A O 1
ATOM 765 N N . ARG A 1 94 ? -18.466 9.549 0.790 1.00 90.12 94 ARG A N 1
ATOM 766 C CA . ARG A 1 94 ? -18.060 10.958 0.878 1.00 90.12 94 ARG A CA 1
ATOM 767 C C . ARG A 1 94 ? -18.986 11.797 1.766 1.00 90.12 94 ARG A C 1
ATOM 769 O O . ARG A 1 94 ? -18.538 12.808 2.311 1.00 90.12 94 ARG A O 1
ATOM 776 N N . LYS A 1 95 ? -20.248 11.396 1.972 1.00 91.56 95 LYS A N 1
ATOM 777 C CA . LYS A 1 95 ? -21.136 12.021 2.979 1.00 91.56 95 LYS A CA 1
ATOM 778 C C . LYS A 1 95 ? -20.706 11.677 4.410 1.00 91.56 95 LYS A C 1
ATOM 780 O O . LYS A 1 95 ? -20.913 12.503 5.300 1.00 91.56 95 LYS A O 1
ATOM 785 N N . VAL A 1 96 ? -20.077 10.517 4.621 1.00 93.00 96 VAL A N 1
ATOM 786 C CA . VAL A 1 96 ? -19.529 10.079 5.917 1.00 93.00 96 VAL A CA 1
ATOM 787 C C . VAL A 1 96 ? -18.200 10.783 6.212 1.00 93.00 96 VAL A C 1
ATOM 789 O O . VAL A 1 96 ? -18.083 11.519 7.195 1.00 93.00 96 VAL A O 1
ATOM 792 N N . TYR A 1 97 ? -17.207 10.607 5.337 1.00 87.25 97 TYR A N 1
ATOM 793 C CA . TYR A 1 97 ? -15.816 11.018 5.581 1.00 87.25 97 TYR A CA 1
ATOM 794 C C . TYR A 1 97 ? -15.462 12.407 5.028 1.00 87.25 97 TYR A C 1
ATOM 796 O O . TYR A 1 97 ? -14.422 12.980 5.358 1.00 87.25 97 TYR A O 1
ATOM 804 N N . GLY A 1 98 ? -16.353 13.003 4.238 1.00 85.44 98 GLY A N 1
ATOM 805 C CA . GLY A 1 98 ? -16.157 14.319 3.643 1.00 85.44 98 GLY A CA 1
ATOM 806 C C . GLY A 1 98 ? -15.297 14.290 2.379 1.00 85.44 98 GLY A C 1
ATOM 807 O O . GLY A 1 98 ? -14.945 13.242 1.850 1.00 85.44 98 GLY A O 1
ATOM 808 N N . ARG A 1 99 ? -14.956 15.487 1.884 1.00 76.44 99 ARG A N 1
ATOM 809 C CA . ARG A 1 99 ? -14.267 15.708 0.596 1.00 76.44 99 ARG A CA 1
ATOM 810 C C . ARG A 1 99 ? -12.965 14.921 0.358 1.00 76.44 99 ARG A C 1
ATOM 812 O O . ARG A 1 99 ? -12.701 14.675 -0.812 1.00 76.44 99 ARG A O 1
ATOM 819 N N . PRO A 1 100 ? -12.149 14.581 1.376 1.00 78.50 100 PRO A N 1
ATOM 820 C CA . PRO A 1 100 ? -10.948 13.772 1.164 1.00 78.50 100 PRO A CA 1
ATOM 821 C C . PRO A 1 100 ? -11.228 12.330 0.725 1.00 78.50 100 PRO A C 1
ATOM 823 O O . PRO A 1 100 ? -10.329 11.689 0.192 1.00 78.50 100 PRO A O 1
ATOM 826 N N . PHE A 1 101 ? -12.444 11.818 0.945 1.00 77.81 101 PHE A N 1
ATOM 827 C CA . PHE A 1 101 ? -12.846 10.512 0.430 1.00 77.81 101 PHE A CA 1
ATOM 828 C C . PHE A 1 101 ? -13.008 10.577 -1.100 1.00 77.81 101 PHE A C 1
ATOM 830 O O . PHE A 1 101 ? -13.535 11.590 -1.586 1.00 77.81 101 PHE A O 1
ATOM 837 N N . PRO A 1 102 ? -12.566 9.548 -1.856 1.00 74.25 102 PRO A N 1
ATOM 838 C CA . PRO A 1 102 ? -12.668 9.526 -3.312 1.00 74.25 102 PRO A CA 1
ATOM 839 C C 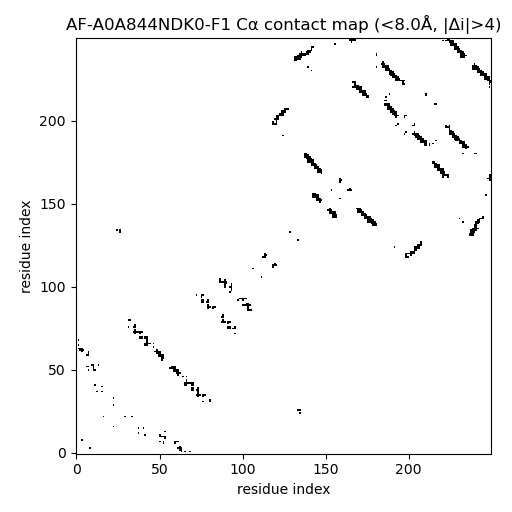. PRO A 1 102 ? -14.052 9.952 -3.816 1.00 74.25 102 PRO A C 1
ATOM 841 O O . PRO A 1 102 ? -15.086 9.616 -3.243 1.00 74.25 102 PRO A O 1
ATOM 844 N N . ALA A 1 103 ? -14.072 10.774 -4.865 1.00 70.38 103 ALA A N 1
ATOM 845 C CA . ALA A 1 103 ? -15.320 11.114 -5.535 1.00 70.38 103 ALA A CA 1
ATOM 846 C C . ALA A 1 103 ? -15.782 9.920 -6.384 1.00 70.38 103 ALA A C 1
ATOM 848 O O . ALA A 1 103 ? -14.909 9.244 -6.930 1.00 70.38 103 ALA A O 1
ATOM 849 N N . PRO A 1 104 ? -17.106 9.726 -6.556 1.00 62.59 104 PRO A N 1
ATOM 850 C CA . PRO A 1 104 ? -17.644 8.647 -7.373 1.00 62.59 104 PRO A CA 1
ATOM 851 C C . PRO A 1 104 ? -16.967 8.568 -8.722 1.00 62.59 104 PRO A C 1
ATOM 853 O O . PRO A 1 104 ? -16.995 9.525 -9.505 1.00 62.59 104 PRO A O 1
ATOM 856 N N . GLN A 1 105 ? -16.361 7.407 -8.966 1.00 57.59 105 GLN A N 1
ATOM 857 C CA . GLN A 1 105 ? -15.847 7.020 -10.266 1.00 57.59 105 GLN A CA 1
ATOM 858 C C . GLN A 1 105 ? -17.023 6.760 -11.214 1.00 57.59 105 GLN A C 1
ATOM 860 O O . GLN A 1 105 ? -17.263 5.638 -11.636 1.00 57.59 105 GLN A O 1
ATOM 865 N N . LYS A 1 106 ? -17.754 7.814 -11.606 1.00 51.66 106 LYS A N 1
ATOM 866 C CA . LYS A 1 106 ? -18.491 7.778 -12.877 1.00 51.66 106 LYS A CA 1
ATOM 867 C C . LYS A 1 106 ? -17.464 7.408 -13.933 1.00 51.66 106 LYS A C 1
ATOM 869 O O . LYS A 1 106 ? -16.524 8.191 -14.047 1.00 51.66 106 LYS A O 1
ATOM 874 N N . ALA A 1 107 ? -17.632 6.240 -14.576 1.00 49.31 107 ALA A N 1
ATOM 875 C CA . ALA A 1 107 ? -16.740 5.622 -15.567 1.00 49.31 107 ALA A CA 1
ATOM 876 C C . ALA A 1 107 ? -15.348 6.253 -15.548 1.00 49.31 107 ALA A C 1
ATOM 878 O O . ALA A 1 107 ? -15.217 7.320 -16.137 1.00 49.31 107 ALA A O 1
ATOM 879 N N . SER A 1 108 ? -14.395 5.645 -14.821 1.00 54.22 108 SER A N 1
ATOM 880 C CA . SER A 1 108 ? -13.128 6.240 -14.357 1.00 54.22 108 SER A CA 1
ATOM 881 C C . SER A 1 108 ? -12.698 7.484 -15.144 1.00 54.22 108 SER A C 1
ATOM 883 O O . SER A 1 108 ? -12.677 7.502 -16.370 1.00 54.22 108 SER A O 1
ATOM 885 N N . ARG A 1 109 ? -12.294 8.563 -14.464 1.00 46.50 109 ARG A N 1
ATOM 886 C CA . ARG A 1 109 ? -11.788 9.773 -15.144 1.00 46.50 109 ARG A CA 1
ATOM 887 C C . ARG A 1 109 ? -10.746 9.435 -16.224 1.00 46.50 109 ARG A C 1
ATOM 889 O O . ARG A 1 109 ? -10.724 10.092 -17.248 1.00 46.50 109 ARG A O 1
ATOM 896 N N . ALA A 1 110 ? -9.992 8.356 -16.020 1.00 47.78 110 ALA A N 1
ATOM 897 C CA . ALA A 1 110 ? -9.153 7.673 -16.994 1.00 47.78 110 ALA A CA 1
ATOM 898 C C . ALA A 1 110 ? -9.886 7.106 -18.230 1.00 47.78 110 ALA A C 1
ATOM 900 O O . ALA A 1 110 ? -9.437 7.364 -19.338 1.00 47.78 110 ALA A O 1
ATOM 901 N N . ALA A 1 111 ? -10.985 6.364 -18.083 1.00 51.34 111 ALA A N 1
ATOM 902 C CA . ALA A 1 111 ? -11.847 5.905 -19.174 1.00 51.34 111 ALA A CA 1
ATOM 903 C C . ALA A 1 111 ? -12.510 7.074 -19.926 1.00 51.34 111 ALA A C 1
ATOM 905 O O . ALA A 1 111 ? -12.523 7.086 -21.156 1.00 51.34 111 ALA A O 1
ATOM 906 N N . LEU A 1 112 ? -12.997 8.100 -19.220 1.00 50.38 112 LEU A N 1
ATOM 907 C CA . LEU A 1 112 ? -13.552 9.313 -19.840 1.00 50.38 112 LEU A CA 1
ATOM 908 C C . LEU A 1 112 ? -12.472 10.176 -20.525 1.00 50.38 112 LEU A C 1
ATOM 910 O O . LEU A 1 112 ? -12.705 10.667 -21.627 1.00 50.38 112 LEU A O 1
ATOM 914 N N . GLU A 1 113 ? -11.281 10.325 -19.935 1.00 50.38 113 GLU A N 1
ATOM 915 C CA . GLU A 1 113 ? -10.117 10.992 -20.547 1.00 50.38 113 GLU A CA 1
ATOM 916 C C . GLU A 1 113 ? -9.541 10.164 -21.704 1.00 50.38 113 GLU A C 1
ATOM 918 O O . GLU A 1 113 ? -9.107 10.738 -22.696 1.00 50.38 113 GLU A O 1
ATOM 923 N N . SER A 1 114 ? -9.591 8.833 -21.640 1.00 49.81 114 SER A N 1
ATOM 924 C CA . SER A 1 114 ? -9.219 7.916 -22.725 1.00 49.81 114 SER A CA 1
ATOM 925 C C . SER A 1 114 ? -10.141 8.078 -23.933 1.00 49.81 114 SER A C 1
ATOM 927 O O . SER A 1 114 ? -9.676 8.191 -25.069 1.00 49.81 114 SER A O 1
ATOM 929 N N . ILE A 1 115 ? -11.449 8.177 -23.684 1.00 54.25 115 ILE A N 1
ATOM 930 C CA . ILE A 1 115 ? -12.452 8.456 -24.715 1.00 54.25 115 ILE A CA 1
ATOM 931 C C . ILE A 1 115 ? -12.277 9.879 -25.274 1.00 54.25 115 ILE A C 1
ATOM 933 O O . ILE A 1 115 ? -12.331 10.061 -26.488 1.00 54.25 115 ILE A O 1
ATOM 937 N N . ALA A 1 116 ? -12.019 10.879 -24.423 1.00 52.34 116 ALA A N 1
ATOM 938 C CA . ALA A 1 116 ? -11.885 12.282 -24.831 1.00 52.34 116 ALA A CA 1
ATOM 939 C C . ALA A 1 116 ? -10.544 12.621 -25.519 1.00 52.34 116 ALA A C 1
ATOM 941 O O . ALA A 1 116 ? -10.499 13.525 -26.350 1.00 52.34 116 ALA A O 1
ATOM 942 N N . SER A 1 117 ? -9.457 11.912 -25.193 1.00 54.81 117 SER A N 1
ATOM 943 C CA . SER A 1 117 ? -8.118 12.096 -25.786 1.00 54.81 117 SER A CA 1
ATOM 944 C C . SER A 1 117 ? -7.830 11.162 -26.965 1.00 54.81 117 SER A C 1
ATOM 946 O O . SER A 1 117 ? -6.810 11.317 -27.634 1.00 54.81 117 SER A O 1
ATOM 948 N N . GLY A 1 118 ? -8.696 10.172 -27.208 1.00 53.31 118 GLY A N 1
ATOM 949 C CA . GLY A 1 118 ? -8.476 9.110 -28.192 1.00 53.31 118 GLY A CA 1
ATOM 950 C C . GLY A 1 118 ? -7.410 8.081 -27.785 1.00 53.31 118 GLY A C 1
ATOM 951 O O . GLY A 1 118 ? -7.146 7.147 -28.543 1.00 53.31 118 GLY A O 1
ATOM 952 N N . VAL A 1 119 ? -6.798 8.216 -26.603 1.00 53.84 119 VAL A N 1
ATOM 953 C CA . VAL A 1 119 ? -5.765 7.304 -26.098 1.00 53.84 119 VAL A CA 1
ATOM 954 C C . VAL A 1 119 ? -6.431 6.185 -25.304 1.00 53.84 119 VAL A C 1
ATOM 956 O O . VAL A 1 119 ? -6.754 6.344 -24.129 1.00 53.84 119 VAL A O 1
ATOM 959 N N . ARG A 1 120 ? -6.641 5.029 -25.936 1.00 61.09 120 ARG A N 1
ATOM 960 C CA . ARG A 1 120 ? -7.030 3.788 -25.248 1.00 61.09 120 ARG A CA 1
ATOM 961 C C . ARG A 1 120 ? -5.811 3.157 -24.581 1.00 61.09 120 ARG A C 1
ATOM 963 O O . ARG A 1 120 ? -4.795 2.963 -25.245 1.00 61.09 120 ARG A O 1
ATOM 970 N N . TYR A 1 121 ? -5.925 2.834 -23.297 1.00 64.38 121 TYR A N 1
ATOM 971 C CA . TYR A 1 121 ? -4.963 1.991 -22.595 1.00 64.38 121 TYR A CA 1
ATOM 972 C C . TYR A 1 121 ? -5.697 0.950 -21.749 1.00 64.38 121 TYR A C 1
ATOM 974 O O . TYR A 1 121 ? -6.824 1.186 -21.315 1.00 64.38 121 TYR A O 1
ATOM 982 N N . ASP A 1 122 ? -5.060 -0.194 -21.532 1.00 68.62 122 ASP A N 1
ATOM 983 C CA . ASP A 1 122 ? -5.646 -1.319 -20.814 1.00 68.62 122 ASP A CA 1
ATOM 984 C C . ASP A 1 122 ? -5.396 -1.175 -19.306 1.00 68.62 122 ASP A C 1
ATOM 986 O O . ASP A 1 122 ? -4.252 -1.113 -18.846 1.00 68.62 122 ASP A O 1
ATOM 990 N N . GLU A 1 123 ? -6.466 -1.137 -18.510 1.00 68.56 123 GLU A N 1
ATOM 991 C CA . GLU A 1 123 ? -6.370 -1.235 -17.052 1.00 68.56 123 GLU A CA 1
ATOM 992 C C . GLU A 1 123 ? -6.167 -2.707 -16.662 1.00 68.56 123 GLU A C 1
AT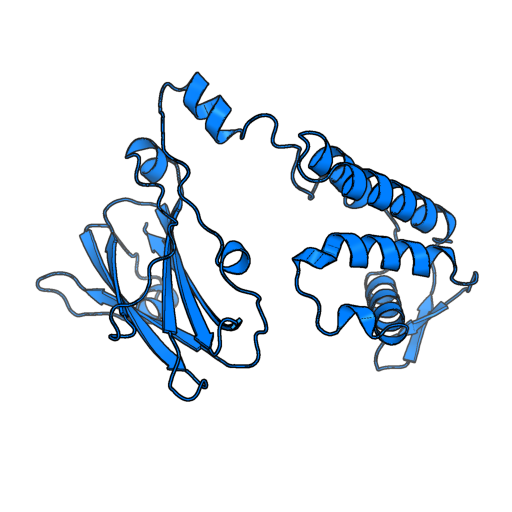OM 994 O O . GLU A 1 123 ? -7.090 -3.518 -16.705 1.00 68.56 123 GLU A O 1
ATOM 999 N N . THR A 1 124 ? -4.929 -3.068 -16.310 1.00 76.81 124 THR A N 1
ATOM 1000 C CA . THR A 1 124 ? -4.539 -4.465 -16.038 1.00 76.81 124 THR A CA 1
ATOM 1001 C C . THR A 1 124 ? -4.147 -4.740 -14.584 1.00 76.81 124 THR A C 1
ATOM 1003 O O . THR A 1 124 ? -3.620 -5.815 -14.278 1.00 76.81 124 THR A O 1
ATOM 1006 N N . GLU A 1 125 ? -4.382 -3.783 -13.678 1.00 83.69 125 GLU A N 1
ATOM 1007 C CA . GLU A 1 125 ? -4.045 -3.942 -12.263 1.00 83.69 125 GLU A CA 1
ATOM 1008 C C . GLU A 1 125 ? -4.862 -5.067 -11.615 1.00 83.69 125 GLU A C 1
ATOM 1010 O O . GLU A 1 125 ? -6.082 -5.148 -11.734 1.00 83.69 125 GLU A O 1
ATOM 1015 N N . GLN A 1 126 ? -4.155 -5.959 -10.925 1.00 83.25 126 GLN A N 1
ATOM 1016 C CA . GLN A 1 126 ? -4.720 -7.048 -10.154 1.00 83.25 126 GLN A CA 1
ATOM 1017 C C . GLN A 1 126 ? -4.361 -6.891 -8.681 1.00 83.25 126 GLN A C 1
ATOM 1019 O O . GLN A 1 126 ? -3.317 -6.356 -8.295 1.00 83.25 126 GLN A O 1
ATOM 1024 N N . TYR A 1 127 ? -5.250 -7.426 -7.861 1.00 83.94 127 TYR A N 1
ATOM 1025 C CA . TYR A 1 127 ? -5.237 -7.319 -6.415 1.00 83.94 127 TYR A CA 1
ATOM 1026 C C . TYR A 1 127 ? -5.041 -8.721 -5.827 1.00 83.94 127 TYR A C 1
ATOM 1028 O O . TYR A 1 127 ? -5.710 -9.670 -6.245 1.00 83.94 127 TYR A O 1
ATOM 1036 N N . ILE A 1 128 ? -4.064 -8.887 -4.927 1.00 88.88 128 ILE A N 1
ATOM 1037 C CA . ILE A 1 128 ? -3.674 -10.209 -4.403 1.00 88.88 128 ILE A CA 1
ATOM 1038 C C . ILE A 1 128 ? -4.778 -10.804 -3.525 1.00 88.88 128 ILE A C 1
ATOM 1040 O O . ILE A 1 128 ? -4.985 -12.015 -3.523 1.00 88.88 128 ILE A O 1
ATOM 1044 N N . GLU A 1 129 ? -5.532 -9.940 -2.858 1.00 79.56 129 GLU A N 1
ATOM 1045 C CA . GLU A 1 129 ? -6.721 -10.236 -2.065 1.00 79.56 129 GLU A CA 1
ATOM 1046 C C . GLU A 1 129 ? -7.838 -10.908 -2.860 1.00 79.56 129 GLU A C 1
ATOM 1048 O O . GLU A 1 129 ? -8.567 -11.728 -2.312 1.00 79.56 129 GLU A O 1
ATOM 1053 N N . ASN A 1 130 ? -7.931 -10.630 -4.164 1.00 85.44 130 ASN A N 1
ATOM 1054 C CA . ASN A 1 130 ? -8.925 -11.260 -5.031 1.00 85.44 130 ASN A CA 1
ATOM 1055 C C . ASN A 1 130 ? -8.538 -12.710 -5.368 1.00 85.44 130 ASN A C 1
ATOM 1057 O O . ASN A 1 130 ? -9.346 -13.449 -5.925 1.00 85.44 130 ASN A O 1
ATOM 1061 N N . ARG A 1 131 ? -7.296 -13.119 -5.066 1.00 85.75 131 ARG A N 1
ATOM 1062 C CA . ARG A 1 131 ? -6.786 -14.480 -5.288 1.00 85.75 131 ARG A CA 1
ATOM 1063 C C . ARG A 1 131 ? -6.623 -15.273 -3.995 1.00 85.75 131 ARG A C 1
ATOM 1065 O O . ARG A 1 131 ? -6.790 -16.488 -4.020 1.00 85.75 131 ARG A O 1
ATOM 1072 N N . PHE A 1 132 ? -6.265 -14.611 -2.894 1.00 85.50 132 PHE A N 1
ATOM 1073 C CA . PHE A 1 132 ? -5.937 -15.262 -1.629 1.00 85.50 132 PHE A CA 1
ATOM 1074 C C . PHE A 1 132 ? -6.414 -14.430 -0.428 1.00 85.50 132 PHE A C 1
ATOM 1076 O O . PHE A 1 132 ? -6.243 -13.209 -0.433 1.00 85.50 132 PHE A O 1
ATOM 1083 N N . PRO A 1 133 ? -6.918 -15.063 0.648 1.00 81.44 133 PRO A N 1
ATOM 1084 C CA . PRO A 1 133 ? -7.098 -14.388 1.930 1.00 81.44 133 PRO A CA 1
ATOM 1085 C C . PRO A 1 133 ? -5.762 -13.859 2.478 1.00 81.44 133 PRO A C 1
ATOM 1087 O O . PRO A 1 133 ? -4.689 -14.402 2.195 1.00 81.44 133 PRO A O 1
ATOM 1090 N N . ILE A 1 134 ? -5.828 -12.798 3.286 1.00 83.75 134 ILE A N 1
ATOM 1091 C CA . ILE A 1 134 ? -4.656 -12.094 3.823 1.00 83.75 134 ILE A CA 1
ATOM 1092 C C . ILE A 1 134 ? -4.614 -12.224 5.345 1.00 83.75 134 ILE A C 1
ATOM 1094 O O . ILE A 1 134 ? -5.574 -11.864 6.019 1.00 83.75 134 ILE A O 1
ATOM 1098 N N . ASP A 1 135 ? -3.469 -12.661 5.868 1.00 88.19 135 ASP A N 1
ATOM 1099 C CA . ASP A 1 135 ? -3.182 -12.784 7.299 1.00 88.19 135 ASP A CA 1
ATOM 1100 C C . ASP A 1 135 ? -1.680 -12.549 7.545 1.00 88.19 135 ASP A C 1
ATOM 1102 O O . ASP A 1 135 ? -0.866 -13.475 7.612 1.00 88.19 135 ASP A O 1
ATOM 1106 N N . ILE A 1 136 ? -1.280 -11.275 7.584 1.00 89.69 136 ILE A N 1
ATOM 1107 C CA . ILE A 1 136 ? 0.133 -10.883 7.642 1.00 89.69 136 ILE A CA 1
ATOM 1108 C C . ILE A 1 136 ? 0.683 -11.099 9.054 1.00 89.69 136 ILE A C 1
ATOM 1110 O O . ILE A 1 136 ? 0.411 -10.320 9.964 1.00 89.69 136 ILE A O 1
ATOM 1114 N N . ARG A 1 137 ? 1.518 -12.128 9.219 1.00 88.75 137 ARG A N 1
ATOM 1115 C CA . ARG A 1 137 ? 2.147 -12.494 10.506 1.00 88.75 137 ARG A CA 1
ATOM 1116 C C . ARG A 1 137 ? 3.669 -12.568 10.441 1.00 88.75 137 ARG A C 1
ATOM 1118 O O . ARG A 1 137 ? 4.322 -12.912 11.422 1.00 88.75 137 ARG A O 1
ATOM 1125 N N . SER A 1 138 ? 4.250 -12.336 9.270 1.00 94.44 138 SER A N 1
ATOM 1126 C CA . SER A 1 138 ? 5.678 -12.512 9.012 1.00 94.44 138 SER A CA 1
ATOM 1127 C C . SER A 1 138 ? 6.256 -11.314 8.269 1.00 94.44 138 SER A C 1
ATOM 1129 O O . SER A 1 138 ? 5.543 -10.580 7.584 1.00 94.44 138 SER A O 1
ATOM 1131 N N . SER A 1 139 ? 7.564 -11.112 8.413 1.00 96.25 139 SER A N 1
ATOM 1132 C CA . SER A 1 139 ? 8.289 -10.036 7.754 1.00 96.25 139 SER A CA 1
ATOM 1133 C C . SER A 1 139 ? 8.802 -10.491 6.391 1.00 96.25 139 SER A C 1
ATOM 1135 O O . SER A 1 139 ? 9.237 -11.631 6.195 1.00 96.25 139 SER A O 1
ATOM 1137 N N . LEU A 1 140 ? 8.742 -9.562 5.445 1.00 97.56 140 LEU A N 1
ATOM 1138 C CA . LEU A 1 140 ? 9.326 -9.673 4.121 1.00 97.56 140 LEU A CA 1
ATOM 1139 C C . LEU A 1 140 ? 9.996 -8.342 3.809 1.00 97.56 140 LEU A C 1
ATOM 1141 O O . LEU A 1 140 ? 9.393 -7.283 4.003 1.00 97.56 140 LEU A O 1
ATOM 1145 N N . ARG A 1 141 ? 11.216 -8.406 3.297 1.00 97.56 141 ARG A N 1
ATOM 1146 C CA . ARG A 1 141 ? 11.943 -7.261 2.776 1.00 97.56 141 ARG A CA 1
ATOM 1147 C C . ARG A 1 141 ? 12.438 -7.610 1.385 1.00 97.56 141 ARG A C 1
ATOM 1149 O O . ARG A 1 141 ? 13.125 -8.614 1.205 1.00 97.56 141 ARG A O 1
ATOM 1156 N N . ILE A 1 142 ? 12.045 -6.799 0.413 1.00 97.50 142 ILE A N 1
ATOM 1157 C CA . ILE A 1 142 ? 12.627 -6.832 -0.923 1.00 97.50 142 ILE A CA 1
ATOM 1158 C C . ILE A 1 142 ? 13.619 -5.684 -1.068 1.00 97.50 142 ILE A C 1
ATOM 1160 O O . ILE A 1 142 ? 13.499 -4.657 -0.394 1.00 97.50 142 ILE A O 1
ATOM 1164 N N . GLU A 1 143 ? 14.587 -5.867 -1.953 1.00 96.81 143 GLU A N 1
ATOM 1165 C CA . GLU A 1 143 ? 15.558 -4.847 -2.340 1.00 96.81 143 GLU A CA 1
ATOM 1166 C C . GLU A 1 143 ? 15.647 -4.776 -3.869 1.00 96.81 143 GLU A C 1
ATOM 1168 O O . GLU A 1 143 ? 15.165 -5.669 -4.573 1.00 96.81 143 GLU A O 1
ATOM 1173 N N . CYS A 1 144 ? 16.200 -3.680 -4.387 1.00 96.50 144 CYS A N 1
ATOM 1174 C CA . CYS A 1 144 ? 16.370 -3.460 -5.816 1.00 96.50 144 CYS A CA 1
ATOM 1175 C C . CYS A 1 144 ? 17.817 -3.097 -6.145 1.00 96.50 144 CYS A C 1
ATOM 1177 O O . CYS A 1 144 ? 18.338 -2.076 -5.697 1.00 96.50 144 CYS A O 1
ATOM 1179 N N . GLU A 1 145 ? 18.427 -3.877 -7.027 1.00 95.69 145 GLU A N 1
ATOM 1180 C CA . GLU A 1 145 ? 19.684 -3.530 -7.682 1.00 95.69 145 GLU A CA 1
ATOM 1181 C C . GLU A 1 145 ? 19.424 -2.810 -9.002 1.00 95.69 145 GLU A C 1
ATOM 1183 O O . GLU A 1 145 ? 18.611 -3.234 -9.827 1.00 95.69 145 GLU A O 1
ATOM 1188 N N . VAL A 1 146 ? 20.148 -1.717 -9.204 1.00 94.25 146 VAL A N 1
ATOM 1189 C CA . VAL A 1 146 ? 20.128 -0.895 -10.408 1.00 94.25 146 VAL A CA 1
ATOM 1190 C C . VAL A 1 146 ? 21.432 -1.119 -11.159 1.00 94.25 146 VAL A C 1
ATOM 1192 O O . VAL A 1 146 ? 22.514 -0.827 -10.648 1.00 94.25 146 VAL A O 1
ATOM 1195 N N . SER A 1 147 ? 21.328 -1.600 -12.396 1.00 91.38 147 SER A N 1
ATOM 1196 C CA . SER A 1 147 ? 22.477 -1.850 -13.269 1.00 91.38 147 SER A CA 1
ATOM 1197 C C . SER A 1 147 ? 22.323 -1.170 -14.632 1.00 91.38 147 SER A C 1
ATOM 1199 O O . SER A 1 147 ? 21.219 -0.926 -15.135 1.00 91.38 147 SER A O 1
ATOM 1201 N N . GLN A 1 148 ? 23.467 -0.845 -15.235 1.00 86.38 148 GLN A N 1
ATOM 1202 C CA . GLN A 1 148 ? 23.597 -0.372 -16.610 1.00 86.38 148 GLN A CA 1
ATOM 1203 C C . GLN A 1 148 ? 24.897 -0.925 -17.192 1.00 86.38 148 GLN A C 1
ATOM 1205 O O . GLN A 1 148 ? 25.921 -0.942 -16.512 1.00 86.38 148 GLN A O 1
ATOM 1210 N N . ASN A 1 149 ? 24.868 -1.338 -18.459 1.00 81.44 149 ASN A N 1
ATOM 1211 C CA . ASN A 1 149 ? 26.051 -1.855 -19.145 1.00 81.44 149 ASN A CA 1
ATOM 1212 C C . ASN A 1 149 ? 27.223 -0.866 -19.050 1.00 81.44 149 ASN A C 1
ATOM 1214 O O . ASN A 1 149 ? 27.087 0.290 -19.450 1.00 81.44 149 ASN A O 1
ATOM 1218 N N . GLY A 1 150 ? 28.362 -1.335 -18.536 1.00 77.94 150 GLY A N 1
ATOM 1219 C CA . GLY A 1 150 ? 29.586 -0.539 -18.401 1.00 77.94 150 GLY A CA 1
ATOM 1220 C C . GLY A 1 150 ? 29.644 0.387 -17.179 1.00 77.94 150 GLY A C 1
ATOM 1221 O O . GLY A 1 150 ? 30.607 1.137 -17.051 1.00 77.94 150 GLY A O 1
ATOM 1222 N N . PHE A 1 151 ? 28.662 0.337 -16.274 1.00 78.19 151 PHE A N 1
ATOM 1223 C CA . PHE A 1 151 ? 28.639 1.131 -15.041 1.00 78.19 151 PHE A CA 1
ATOM 1224 C C . PHE A 1 151 ? 28.593 0.244 -13.796 1.00 78.19 151 PHE A C 1
ATOM 1226 O O . PHE A 1 151 ? 28.186 -0.915 -13.846 1.00 78.19 151 PHE A O 1
ATOM 1233 N N . ARG A 1 152 ? 28.999 0.816 -12.655 1.00 79.94 152 ARG A N 1
ATOM 1234 C CA . ARG A 1 152 ? 28.882 0.166 -11.346 1.00 79.94 152 ARG A CA 1
ATOM 1235 C C . ARG A 1 152 ? 27.408 -0.021 -10.977 1.00 79.94 152 ARG A C 1
ATOM 1237 O O . ARG A 1 152 ? 26.602 0.885 -11.177 1.00 79.94 152 ARG A O 1
ATOM 1244 N N . GLU A 1 153 ? 27.089 -1.174 -10.402 1.00 88.75 153 GLU A N 1
ATOM 1245 C CA . GLU A 1 153 ? 25.766 -1.466 -9.851 1.00 88.75 153 GLU A CA 1
ATOM 1246 C C . GLU A 1 153 ? 25.545 -0.725 -8.527 1.00 88.75 153 GLU A C 1
ATOM 1248 O O . GLU A 1 153 ? 26.464 -0.577 -7.713 1.00 88.75 153 GLU A O 1
ATOM 1253 N N . PHE A 1 154 ? 24.319 -0.253 -8.313 1.00 90.38 154 PHE A N 1
ATOM 1254 C CA . PHE A 1 154 ? 23.917 0.450 -7.097 1.00 90.38 154 PHE A CA 1
ATOM 1255 C C . PHE A 1 154 ? 22.646 -0.157 -6.522 1.00 90.38 154 PHE A C 1
ATOM 1257 O O . PHE A 1 154 ? 21.759 -0.568 -7.266 1.00 90.38 154 PHE A O 1
ATOM 1264 N N . LEU A 1 155 ? 22.514 -0.140 -5.197 1.00 94.56 155 LEU A N 1
ATOM 1265 C CA . LEU A 1 155 ? 21.220 -0.379 -4.573 1.00 94.56 155 LEU A CA 1
ATOM 1266 C C . LEU A 1 155 ? 20.328 0.843 -4.785 1.00 94.56 155 LEU A C 1
ATOM 1268 O O . LEU A 1 155 ? 20.762 1.988 -4.616 1.00 94.56 155 LEU A O 1
ATOM 1272 N N . LEU A 1 156 ? 19.061 0.610 -5.116 1.00 92.38 156 LEU A N 1
ATOM 1273 C CA . LEU A 1 156 ? 18.088 1.683 -5.295 1.00 92.38 156 LEU A CA 1
ATOM 1274 C C . LEU A 1 156 ? 17.964 2.527 -4.021 1.00 92.38 156 LEU A C 1
ATOM 1276 O O . LEU A 1 156 ? 17.925 3.755 -4.090 1.00 92.38 156 LEU A O 1
ATOM 1280 N N . ARG A 1 157 ? 17.963 1.877 -2.852 1.00 92.06 157 ARG A N 1
ATOM 1281 C CA . ARG A 1 157 ? 17.955 2.549 -1.547 1.00 92.06 157 ARG A CA 1
ATOM 1282 C C . ARG A 1 157 ? 19.123 3.523 -1.385 1.00 92.06 157 ARG A C 1
ATOM 1284 O O . ARG A 1 157 ? 18.913 4.646 -0.926 1.00 92.06 157 ARG A O 1
ATOM 1291 N N . ASP A 1 158 ? 20.322 3.124 -1.803 1.00 92.38 158 ASP A N 1
ATOM 1292 C CA . ASP A 1 158 ? 21.514 3.975 -1.737 1.00 92.38 158 ASP A CA 1
ATOM 1293 C C . ASP A 1 158 ? 21.407 5.161 -2.693 1.00 92.38 158 ASP A C 1
ATOM 1295 O O . ASP A 1 158 ? 21.769 6.284 -2.330 1.00 92.38 158 ASP A O 1
ATOM 1299 N N . MET A 1 159 ? 20.886 4.932 -3.903 1.00 91.31 159 MET A N 1
ATOM 1300 C CA . MET A 1 159 ? 20.636 6.006 -4.863 1.00 91.31 159 MET A CA 1
ATOM 1301 C C . MET A 1 159 ? 19.665 7.038 -4.288 1.00 91.31 159 MET A C 1
ATOM 1303 O O . MET A 1 159 ? 19.970 8.229 -4.301 1.00 91.31 159 MET 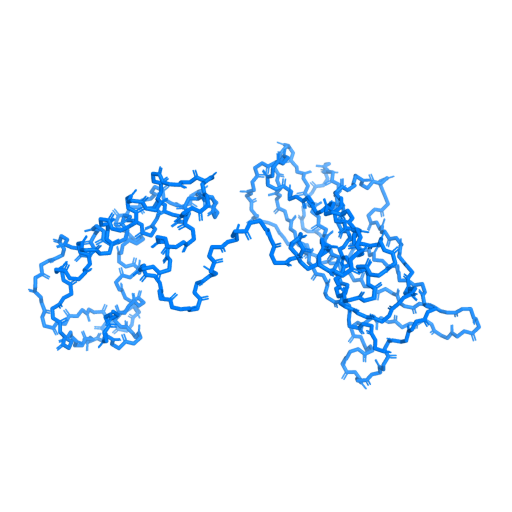A O 1
ATOM 1307 N N . ILE A 1 160 ? 18.546 6.591 -3.711 1.00 88.06 160 ILE A N 1
ATOM 1308 C CA . ILE A 1 160 ? 17.543 7.471 -3.095 1.00 88.06 160 ILE A CA 1
ATOM 1309 C C . ILE A 1 160 ? 18.151 8.251 -1.922 1.00 88.06 160 ILE A C 1
ATOM 1311 O O . ILE A 1 160 ? 18.024 9.476 -1.871 1.00 88.06 160 ILE A O 1
ATOM 1315 N N . ALA A 1 161 ? 18.860 7.576 -1.011 1.00 90.44 161 ALA A N 1
ATOM 1316 C CA . ALA A 1 161 ? 19.479 8.211 0.155 1.00 90.44 161 ALA A CA 1
ATOM 1317 C C . ALA A 1 161 ? 20.498 9.295 -0.238 1.00 90.44 161 ALA A C 1
ATOM 1319 O O . ALA A 1 161 ? 20.584 10.342 0.404 1.00 90.44 161 ALA A O 1
ATOM 1320 N N . ARG A 1 162 ? 21.237 9.070 -1.330 1.00 91.31 162 ARG A N 1
ATOM 1321 C CA . ARG A 1 162 ? 22.227 10.009 -1.880 1.00 91.31 162 ARG A CA 1
ATOM 1322 C C . ARG A 1 162 ? 21.636 11.016 -2.868 1.00 91.31 162 ARG A C 1
ATOM 1324 O O . ARG A 1 162 ? 22.388 11.809 -3.428 1.00 91.31 162 ARG A O 1
ATOM 1331 N N . ARG A 1 163 ? 20.315 10.995 -3.093 1.00 87.25 163 ARG A N 1
ATOM 1332 C CA . ARG A 1 163 ? 19.611 11.820 -4.093 1.00 87.25 163 ARG A CA 1
ATOM 1333 C C . ARG A 1 163 ? 20.172 11.657 -5.515 1.00 87.25 163 ARG A C 1
ATOM 1335 O O . ARG A 1 163 ? 20.162 12.596 -6.308 1.00 87.25 163 ARG A O 1
ATOM 1342 N N . ILE A 1 164 ? 20.666 10.465 -5.840 1.00 87.38 164 ILE A N 1
ATOM 1343 C CA . ILE A 1 164 ? 21.107 10.107 -7.187 1.00 87.38 164 ILE A CA 1
ATOM 1344 C C . ILE A 1 164 ? 19.864 9.821 -8.027 1.00 87.38 164 ILE A C 1
ATOM 1346 O O . ILE A 1 164 ? 19.049 8.963 -7.690 1.00 87.38 164 ILE A O 1
ATOM 1350 N N . ARG A 1 165 ? 19.735 10.536 -9.144 1.00 85.38 165 ARG A N 1
ATOM 1351 C CA . ARG A 1 165 ? 18.612 10.399 -10.073 1.00 85.38 165 ARG A CA 1
ATOM 1352 C C . ARG A 1 165 ? 18.626 9.030 -10.759 1.00 85.38 165 ARG A C 1
ATOM 1354 O O . ARG A 1 165 ? 19.620 8.659 -11.387 1.00 85.38 165 ARG A O 1
ATOM 1361 N N . LEU A 1 166 ? 17.503 8.315 -10.702 1.00 85.12 166 LEU A N 1
ATOM 1362 C CA . LEU A 1 166 ? 17.290 7.104 -11.488 1.00 85.12 166 LEU A CA 1
ATOM 1363 C C . LEU A 1 166 ? 16.733 7.477 -12.866 1.00 85.12 166 LEU A C 1
ATOM 1365 O O . LEU A 1 166 ? 15.552 7.774 -13.003 1.00 85.12 166 LEU A O 1
ATOM 1369 N N . SER A 1 167 ? 17.599 7.458 -13.877 1.00 82.56 167 SER A N 1
ATOM 1370 C CA . SER A 1 167 ? 17.221 7.710 -15.271 1.00 82.56 167 SER A CA 1
ATOM 1371 C C . SER A 1 167 ? 16.646 6.468 -15.962 1.00 82.56 167 SER A C 1
ATOM 1373 O O . SER A 1 167 ? 16.756 5.336 -15.480 1.00 82.56 167 SER A O 1
ATOM 1375 N N . VAL A 1 168 ? 16.071 6.677 -17.146 1.00 83.56 168 VAL A N 1
ATOM 1376 C CA . VAL A 1 168 ? 15.697 5.602 -18.075 1.00 83.56 168 VAL A CA 1
ATOM 137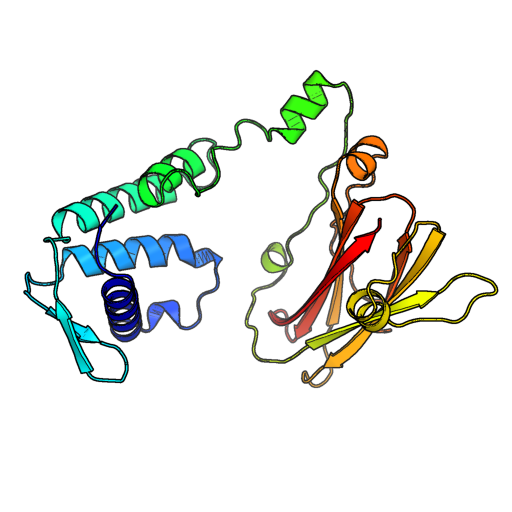7 C C . VAL A 1 168 ? 16.908 4.763 -18.529 1.00 83.56 168 VAL A C 1
ATOM 1379 O O . VAL A 1 168 ? 18.074 5.121 -18.327 1.00 83.56 168 VAL A O 1
ATOM 1382 N N . SER A 1 169 ? 16.627 3.633 -19.178 1.00 84.81 169 SER A N 1
ATOM 1383 C CA 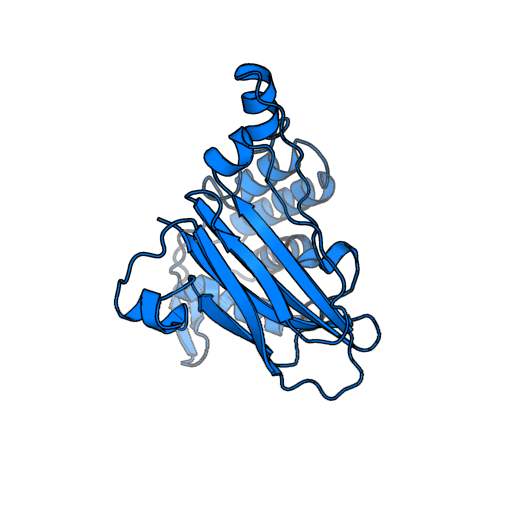. SER A 1 169 ? 17.600 2.661 -19.699 1.00 84.81 169 SER A CA 1
ATOM 1384 C C . SER 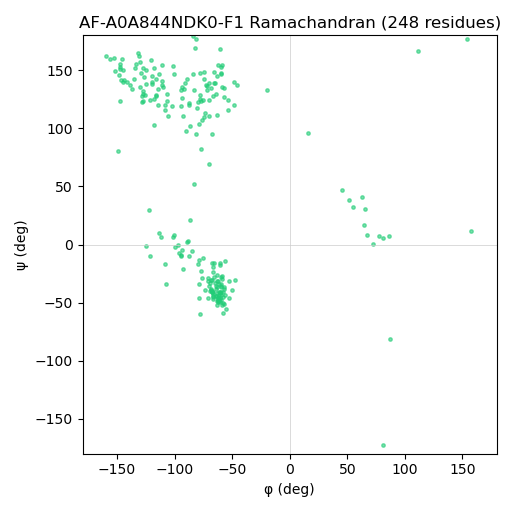A 1 169 ? 18.469 2.004 -18.620 1.00 84.81 169 SER A C 1
ATOM 1386 O O . SER A 1 169 ? 19.674 1.815 -18.790 1.00 84.81 169 SER A O 1
ATOM 1388 N N . LYS A 1 170 ? 17.849 1.659 -17.492 1.00 87.62 170 LYS A N 1
ATOM 1389 C CA . LYS A 1 170 ? 18.425 0.870 -16.399 1.00 87.62 170 LYS A CA 1
ATOM 1390 C C . LYS A 1 170 ? 17.708 -0.467 -16.305 1.00 87.62 170 LYS A C 1
ATOM 1392 O O . LYS A 1 170 ? 16.507 -0.562 -16.570 1.00 87.62 170 LYS A O 1
ATOM 1397 N N . LYS A 1 171 ? 18.455 -1.491 -15.910 1.00 92.12 171 LYS A N 1
ATOM 1398 C CA . LYS A 1 171 ? 17.906 -2.783 -15.513 1.00 92.12 171 LYS A CA 1
ATOM 1399 C C . LYS A 1 171 ? 17.728 -2.768 -13.997 1.00 92.12 171 LYS A C 1
ATOM 1401 O O . LYS A 1 171 ? 18.671 -2.460 -13.268 1.00 92.12 171 LYS A O 1
ATOM 1406 N N . LEU A 1 172 ? 16.516 -3.073 -13.553 1.00 93.19 172 LEU A N 1
ATOM 1407 C CA . LEU A 1 172 ? 16.131 -3.147 -12.151 1.00 93.19 172 LEU A CA 1
ATOM 1408 C C . LEU A 1 172 ? 15.916 -4.611 -11.792 1.00 93.19 172 LEU A C 1
ATOM 1410 O O . LEU A 1 172 ? 15.029 -5.258 -12.349 1.00 93.19 172 LEU A O 1
ATOM 1414 N N . ARG A 1 173 ? 16.729 -5.145 -10.886 1.00 95.56 173 ARG A N 1
ATOM 1415 C CA . ARG A 1 173 ? 16.553 -6.496 -10.353 1.00 95.56 173 ARG A CA 1
ATOM 1416 C C . ARG A 1 173 ? 16.010 -6.393 -8.939 1.00 95.56 173 ARG A C 1
ATOM 1418 O O . ARG A 1 173 ? 16.725 -5.965 -8.039 1.00 95.56 173 ARG A O 1
ATOM 1425 N N . PHE A 1 174 ? 14.760 -6.793 -8.759 1.00 96.69 174 PHE A N 1
ATOM 1426 C CA . PHE A 1 174 ? 14.124 -6.885 -7.452 1.00 96.69 174 PHE A CA 1
ATOM 1427 C C . PHE A 1 174 ? 14.277 -8.297 -6.922 1.00 96.69 174 PHE A C 1
ATOM 1429 O O . PHE A 1 174 ? 14.037 -9.247 -7.662 1.00 96.69 174 PHE A O 1
ATOM 1436 N N . TYR A 1 175 ? 14.632 -8.441 -5.653 1.00 97.62 175 TYR A N 1
ATOM 1437 C CA . TYR A 1 175 ? 14.777 -9.745 -5.015 1.00 97.62 175 TYR A CA 1
ATOM 1438 C C . TYR A 1 175 ? 14.369 -9.694 -3.549 1.00 97.62 175 TYR A C 1
ATOM 1440 O O . TYR A 1 175 ? 14.308 -8.628 -2.935 1.00 97.62 175 TYR A O 1
ATOM 1448 N N . ILE A 1 176 ? 14.065 -10.862 -2.991 1.00 97.88 176 ILE A N 1
ATOM 1449 C CA . ILE A 1 176 ? 13.813 -11.026 -1.560 1.00 97.88 176 ILE A CA 1
ATOM 1450 C C . ILE A 1 176 ? 15.151 -10.963 -0.820 1.00 97.88 176 ILE A C 1
ATOM 1452 O O . ILE A 1 176 ? 15.960 -11.880 -0.919 1.00 97.88 176 ILE A O 1
ATOM 1456 N N . GLU A 1 177 ? 15.365 -9.883 -0.074 1.00 97.62 177 GLU A N 1
ATOM 1457 C CA . GLU A 1 177 ? 16.543 -9.684 0.778 1.00 97.62 177 GLU A CA 1
ATOM 1458 C C . GLU A 1 177 ? 16.390 -10.475 2.084 1.00 97.62 177 GLU A C 1
ATOM 1460 O O . GLU A 1 177 ? 17.285 -11.212 2.489 1.00 97.62 177 GLU A O 1
ATOM 1465 N N . GLU A 1 178 ? 15.216 -10.383 2.718 1.00 97.19 178 GLU A N 1
ATOM 1466 C CA . GLU A 1 178 ? 14.917 -11.072 3.974 1.00 97.19 178 GLU A CA 1
ATOM 1467 C C . GLU A 1 178 ? 13.474 -11.587 3.985 1.00 97.19 178 GLU A C 1
ATOM 1469 O O . GLU A 1 178 ? 12.537 -10.901 3.569 1.00 97.19 178 GLU A O 1
ATOM 1474 N N . CYS A 1 179 ? 13.268 -12.794 4.512 1.00 97.19 179 CYS A N 1
ATOM 1475 C CA . CYS A 1 179 ? 11.939 -13.366 4.707 1.00 97.19 179 CYS A CA 1
ATOM 1476 C C . CYS A 1 179 ? 11.919 -14.258 5.950 1.00 97.19 179 CYS A C 1
ATOM 1478 O O . CYS A 1 179 ? 12.685 -15.219 6.035 1.00 97.19 179 CYS A O 1
ATOM 1480 N N . SER A 1 180 ? 11.023 -13.977 6.902 1.00 97.38 180 SER A N 1
ATOM 1481 C CA . SER A 1 180 ? 10.904 -14.784 8.127 1.00 97.38 180 SER A CA 1
ATOM 1482 C C . SER A 1 180 ? 10.011 -16.024 7.977 1.00 97.38 180 SER A C 1
ATOM 1484 O O . SER A 1 180 ? 9.932 -16.857 8.884 1.00 97.38 180 SER A O 1
ATOM 1486 N N . VAL A 1 181 ? 9.353 -16.194 6.826 1.00 96.06 181 VAL A N 1
ATOM 1487 C CA . VAL A 1 181 ? 8.467 -17.332 6.555 1.00 96.06 181 VAL A CA 1
ATOM 1488 C C . VAL A 1 181 ? 9.300 -18.581 6.271 1.00 96.06 181 VAL A C 1
ATOM 1490 O O . VAL A 1 181 ? 10.113 -18.617 5.351 1.00 96.06 181 VAL A O 1
ATOM 1493 N N . ARG A 1 182 ? 9.067 -19.665 7.018 1.00 95.25 182 ARG A N 1
ATOM 1494 C CA . ARG A 1 182 ? 9.698 -20.963 6.721 1.00 95.25 182 ARG A CA 1
ATOM 1495 C C . ARG A 1 182 ? 9.098 -21.582 5.459 1.00 95.25 182 ARG A C 1
ATOM 1497 O O . ARG A 1 182 ? 7.871 -21.673 5.358 1.00 95.25 182 ARG A O 1
ATOM 1504 N N . LYS A 1 183 ? 9.949 -22.069 4.552 1.00 94.44 183 LYS A N 1
ATOM 1505 C CA . LYS A 1 183 ? 9.543 -22.866 3.380 1.00 94.44 183 LYS A CA 1
ATOM 1506 C C . LYS A 1 183 ? 8.784 -24.146 3.808 1.00 94.44 183 LYS A C 1
ATOM 1508 O O . LYS A 1 183 ? 9.003 -24.617 4.926 1.00 94.44 183 LYS A O 1
ATOM 1513 N N . PRO A 1 184 ? 7.912 -24.711 2.951 1.00 95.56 184 PRO A N 1
ATOM 1514 C CA . PRO A 1 184 ? 7.554 -24.231 1.614 1.00 95.56 184 PRO A CA 1
ATOM 1515 C C . PRO A 1 184 ? 6.567 -23.052 1.645 1.00 95.56 184 PRO A C 1
ATOM 1517 O O . PRO A 1 184 ? 5.725 -22.943 2.537 1.00 95.56 184 PRO A O 1
ATOM 1520 N N . TYR A 1 185 ? 6.701 -22.170 0.658 1.00 96.31 185 TYR A N 1
ATOM 1521 C CA . TYR A 1 185 ? 5.780 -21.079 0.341 1.00 96.31 185 TYR A CA 1
ATOM 1522 C C . TYR A 1 185 ? 5.888 -20.754 -1.154 1.00 96.31 185 TYR A C 1
ATOM 1524 O O . TYR A 1 185 ? 6.893 -21.081 -1.790 1.00 96.31 185 TYR A O 1
ATOM 1532 N N . SER A 1 186 ? 4.875 -20.088 -1.696 1.00 97.56 186 SER A N 1
ATOM 1533 C CA . SER A 1 186 ? 4.881 -19.525 -3.048 1.00 97.56 186 SER A CA 1
ATOM 1534 C C . SER A 1 186 ? 5.162 -18.027 -2.986 1.00 97.56 186 SER A C 1
ATOM 1536 O O . SER A 1 186 ? 4.747 -17.354 -2.042 1.00 97.56 186 SER A O 1
ATOM 1538 N N . VAL A 1 187 ? 5.856 -17.507 -3.994 1.00 98.19 187 VAL A N 1
ATOM 1539 C CA . VAL A 1 187 ? 6.139 -16.075 -4.136 1.00 98.19 187 VAL A CA 1
ATOM 1540 C C . VAL A 1 187 ? 5.350 -15.544 -5.325 1.00 98.19 187 VAL A C 1
ATOM 1542 O O . VAL A 1 187 ? 5.284 -16.196 -6.365 1.00 98.19 187 VAL A O 1
ATOM 1545 N N . TYR A 1 188 ? 4.758 -14.367 -5.168 1.00 98.06 188 TYR A N 1
ATOM 1546 C CA . TYR A 1 188 ? 4.084 -13.646 -6.241 1.00 98.06 188 TYR A CA 1
ATOM 1547 C C . TYR A 1 188 ? 4.637 -12.231 -6.341 1.00 98.06 188 TYR A C 1
ATOM 1549 O O . TYR A 1 188 ? 4.923 -11.602 -5.321 1.00 98.06 188 TYR A O 1
ATOM 1557 N N . TRP A 1 189 ? 4.729 -11.725 -7.565 1.00 97.62 189 TRP A N 1
ATOM 1558 C CA . TRP A 1 189 ? 5.183 -10.372 -7.862 1.00 97.62 189 TRP A CA 1
ATOM 1559 C C . TRP A 1 189 ? 4.095 -9.585 -8.582 1.00 97.62 189 TRP A C 1
ATOM 1561 O O . TRP A 1 189 ? 3.367 -10.132 -9.413 1.00 97.62 189 TRP A O 1
ATOM 1571 N N . LYS A 1 190 ? 4.018 -8.288 -8.290 1.00 94.12 190 LYS A N 1
ATOM 1572 C CA . LYS A 1 190 ? 3.260 -7.311 -9.073 1.00 94.12 190 LYS A CA 1
ATOM 1573 C C . LYS A 1 190 ? 4.184 -6.169 -9.457 1.00 94.12 190 LYS A C 1
ATOM 1575 O O . LYS A 1 190 ? 4.822 -5.585 -8.585 1.00 94.12 190 LYS A O 1
ATOM 1580 N N . VAL A 1 191 ? 4.211 -5.830 -10.742 1.00 91.06 191 VAL A N 1
ATOM 1581 C CA . VAL A 1 191 ? 4.869 -4.622 -11.249 1.00 91.06 191 VAL A CA 1
ATOM 1582 C C . VAL A 1 191 ? 3.795 -3.713 -11.814 1.00 91.06 191 VAL A C 1
ATOM 1584 O O . VAL A 1 191 ? 3.064 -4.092 -12.727 1.00 91.06 191 VAL A O 1
ATOM 1587 N N . LEU A 1 192 ? 3.698 -2.518 -11.252 1.00 83.25 192 LEU A N 1
ATOM 1588 C CA . LEU A 1 192 ? 2.688 -1.531 -11.580 1.00 83.25 192 LEU A CA 1
ATOM 1589 C C . LEU A 1 192 ? 3.363 -0.251 -12.057 1.00 83.25 192 LEU A C 1
ATOM 1591 O O . LEU A 1 192 ? 4.170 0.357 -11.355 1.00 83.25 192 LEU A O 1
ATOM 1595 N N . ASN A 1 193 ? 2.968 0.154 -13.253 1.00 80.56 193 ASN A N 1
ATOM 1596 C CA . ASN A 1 193 ? 3.443 1.340 -13.942 1.00 80.56 193 ASN A CA 1
ATOM 1597 C C . ASN A 1 193 ? 2.336 2.393 -13.904 1.00 80.56 193 ASN A C 1
ATOM 1599 O O . ASN A 1 193 ? 1.198 2.083 -14.259 1.00 80.56 193 ASN A O 1
ATOM 1603 N N . ARG A 1 194 ? 2.645 3.626 -13.494 1.00 68.94 194 ARG A N 1
ATOM 1604 C CA . ARG A 1 194 ? 1.673 4.729 -13.437 1.00 68.94 194 ARG A CA 1
ATOM 1605 C C . ARG A 1 194 ? 2.205 5.986 -14.121 1.00 68.94 194 ARG A C 1
ATOM 1607 O O . ARG A 1 194 ? 3.409 6.202 -14.235 1.00 68.94 194 ARG A O 1
ATOM 1614 N N . GLY A 1 195 ? 1.275 6.839 -14.543 1.00 66.69 195 GLY A N 1
ATOM 1615 C CA . GLY A 1 195 ? 1.558 8.156 -15.113 1.00 66.69 195 GLY A CA 1
ATOM 1616 C C . GLY A 1 195 ? 1.239 8.272 -16.603 1.00 66.69 195 GLY A C 1
ATOM 1617 O O . GLY A 1 195 ? 1.025 7.280 -17.301 1.00 66.69 195 GLY A O 1
ATOM 1618 N N . ALA A 1 196 ? 1.218 9.515 -17.088 1.00 65.50 196 ALA A N 1
ATOM 1619 C CA . ALA A 1 196 ? 0.803 9.849 -18.451 1.00 65.50 196 ALA A CA 1
ATOM 1620 C C . ALA A 1 196 ? 1.658 9.157 -19.527 1.00 65.50 196 ALA A C 1
ATOM 1622 O O . ALA A 1 196 ? 1.140 8.767 -20.572 1.00 65.50 196 ALA A O 1
ATOM 1623 N N . GLU A 1 197 ? 2.960 8.956 -19.282 1.00 71.44 197 GLU A N 1
ATOM 1624 C CA . GLU A 1 197 ? 3.822 8.265 -20.247 1.00 71.44 197 GLU A CA 1
ATOM 1625 C C . GLU A 1 197 ? 3.488 6.768 -20.351 1.00 71.44 197 GLU A C 1
ATOM 1627 O O . GLU A 1 197 ? 3.503 6.220 -21.455 1.00 71.44 197 GLU A O 1
ATOM 1632 N N . ALA A 1 198 ? 3.110 6.132 -19.238 1.00 69.81 198 ALA A N 1
ATOM 1633 C CA . ALA A 1 198 ? 2.680 4.738 -19.225 1.00 69.81 198 ALA A CA 1
ATOM 1634 C C . ALA A 1 198 ? 1.331 4.546 -19.937 1.00 69.81 198 ALA A C 1
ATOM 1636 O O . ALA A 1 198 ? 1.171 3.599 -20.706 1.00 69.81 198 ALA A O 1
ATOM 1637 N N . GLN A 1 199 ? 0.394 5.483 -19.753 1.00 70.88 199 GLN A N 1
ATOM 1638 C CA . GLN A 1 199 ? -0.884 5.507 -20.477 1.00 70.88 199 GLN A CA 1
ATOM 1639 C C . GLN A 1 199 ? -0.658 5.697 -21.980 1.00 70.88 199 GLN A C 1
ATOM 1641 O O . GLN A 1 199 ? -1.153 4.919 -22.790 1.00 70.88 199 GLN A O 1
ATOM 1646 N N . ARG A 1 200 ? 0.174 6.677 -22.364 1.00 74.19 200 ARG A N 1
ATOM 1647 C CA . ARG A 1 200 ? 0.498 6.967 -23.770 1.00 74.19 200 ARG A CA 1
ATOM 1648 C C . ARG A 1 200 ? 1.140 5.777 -24.488 1.00 74.19 200 ARG A C 1
ATOM 1650 O O . ARG A 1 200 ? 0.921 5.603 -25.682 1.00 74.19 200 ARG A O 1
ATOM 1657 N N . LYS A 1 201 ? 1.962 4.989 -23.788 1.00 74.12 201 LYS A N 1
ATOM 1658 C CA . LYS A 1 201 ? 2.633 3.796 -24.335 1.00 74.12 201 LYS A CA 1
ATOM 1659 C C . LYS A 1 201 ? 1.804 2.509 -24.196 1.00 74.12 201 LYS A C 1
ATOM 1661 O O . LYS A 1 201 ? 2.309 1.455 -24.569 1.00 74.12 201 LYS A O 1
ATOM 1666 N N . ASN A 1 202 ? 0.585 2.581 -23.652 1.00 69.50 202 ASN A N 1
ATOM 1667 C CA . ASN A 1 202 ? -0.227 1.429 -23.250 1.00 69.50 202 ASN A CA 1
ATOM 1668 C C . ASN A 1 202 ? 0.578 0.371 -22.463 1.00 69.50 202 ASN A C 1
ATOM 1670 O O . ASN A 1 202 ? 0.561 -0.819 -22.768 1.00 69.50 202 ASN A O 1
ATOM 1674 N N . CYS A 1 203 ? 1.356 0.820 -21.476 1.00 74.94 203 CYS A N 1
ATOM 1675 C CA . CYS A 1 203 ? 2.184 -0.046 -20.631 1.00 74.94 203 CYS A CA 1
ATOM 1676 C C . CYS A 1 203 ? 1.842 0.092 -19.142 1.00 74.94 203 CYS A C 1
ATOM 1678 O O . CYS A 1 203 ? 2.699 -0.120 -18.276 1.00 74.94 203 CYS A O 1
ATOM 1680 N N . ILE A 1 204 ? 0.577 0.422 -18.856 1.00 70.12 204 ILE A N 1
ATOM 1681 C CA . ILE A 1 204 ? -0.035 0.299 -17.532 1.00 70.12 204 ILE A CA 1
ATOM 1682 C C . ILE A 1 204 ? -0.134 -1.197 -17.218 1.00 70.12 204 ILE A C 1
ATOM 1684 O O . ILE A 1 204 ? -1.026 -1.905 -17.675 1.00 70.12 204 ILE A O 1
ATOM 1688 N N . ARG A 1 205 ? 0.873 -1.701 -16.504 1.00 78.62 205 ARG A N 1
ATOM 1689 C CA . ARG A 1 205 ? 0.914 -3.071 -15.980 1.00 78.62 205 ARG A CA 1
ATOM 1690 C C . ARG A 1 205 ? 0.159 -3.154 -14.656 1.00 78.62 205 ARG A C 1
ATOM 1692 O O . ARG A 1 205 ? -0.291 -2.147 -14.124 1.00 78.62 205 ARG A O 1
ATOM 1699 N N . GLY A 1 206 ? 0.107 -4.347 -14.089 1.00 82.19 206 GLY A N 1
ATOM 1700 C CA . GLY A 1 206 ? -0.321 -4.569 -12.709 1.00 82.19 206 GLY A CA 1
ATOM 1701 C C . GLY A 1 206 ? -0.822 -5.986 -12.457 1.00 82.19 206 GLY A C 1
ATOM 1702 O O . GLY A 1 206 ? -1.393 -6.259 -11.404 1.00 82.19 206 GLY A O 1
ATOM 1703 N N . GLN A 1 207 ? -0.592 -6.895 -13.400 1.00 88.75 207 GLN A N 1
ATOM 1704 C CA . GLN A 1 207 ? -0.873 -8.308 -13.246 1.00 88.75 207 GLN A CA 1
ATOM 1705 C C . GLN A 1 207 ? -0.012 -8.909 -12.135 1.00 88.75 207 GLN A C 1
ATOM 1707 O O . GLN A 1 207 ? 1.158 -8.562 -11.957 1.00 88.75 207 GLN A O 1
ATOM 1712 N N . ILE A 1 208 ? -0.595 -9.867 -11.423 1.00 92.19 208 ILE A N 1
ATOM 1713 C CA . ILE A 1 208 ? 0.104 -10.643 -10.406 1.00 92.19 208 ILE A CA 1
ATOM 1714 C C . ILE A 1 208 ? 0.619 -11.925 -11.052 1.00 92.19 208 ILE A C 1
ATOM 1716 O O . ILE A 1 208 ? -0.166 -12.759 -11.527 1.00 92.19 208 ILE A O 1
ATOM 1720 N N . VAL A 1 209 ? 1.936 -12.099 -11.028 1.00 95.25 209 VAL A N 1
ATOM 1721 C CA . VAL A 1 209 ? 2.631 -13.251 -11.611 1.00 95.25 209 VAL A CA 1
ATOM 1722 C C . VAL A 1 209 ? 3.233 -14.124 -10.517 1.00 95.25 209 VAL A C 1
ATOM 1724 O O . VAL A 1 209 ? 3.738 -13.619 -9.515 1.00 95.25 209 VAL A O 1
ATOM 1727 N N . SER A 1 210 ? 3.158 -15.445 -10.692 1.00 95.75 210 SER A N 1
ATOM 1728 C CA . SER A 1 210 ? 3.872 -16.380 -9.818 1.00 95.75 210 SER A CA 1
ATOM 1729 C C . SER A 1 210 ? 5.363 -16.301 -10.114 1.00 95.75 210 SER A C 1
ATOM 1731 O O . SER A 1 210 ? 5.776 -16.303 -11.273 1.00 95.75 210 SER A O 1
ATOM 1733 N N . ASP A 1 211 ? 6.168 -16.278 -9.063 1.00 94.75 211 ASP A N 1
ATOM 1734 C CA . ASP A 1 211 ? 7.614 -16.409 -9.162 1.00 94.75 211 ASP A CA 1
ATOM 1735 C C . ASP A 1 211 ? 7.994 -17.808 -9.667 1.00 94.75 211 ASP A C 1
ATOM 1737 O O . ASP A 1 211 ? 7.325 -18.802 -9.371 1.00 94.75 211 ASP A O 1
ATOM 1741 N N . SER A 1 212 ? 9.101 -17.888 -10.405 1.00 88.81 212 SER A N 1
ATOM 1742 C CA . SER A 1 212 ? 9.631 -19.138 -10.959 1.00 88.81 212 SER A CA 1
ATOM 1743 C C . SER A 1 212 ? 10.552 -19.894 -9.985 1.00 88.81 212 SER A C 1
ATOM 1745 O O . SER A 1 212 ? 11.406 -20.662 -10.423 1.00 88.81 212 SER A O 1
ATOM 1747 N N . GLY A 1 213 ? 10.449 -19.630 -8.680 1.00 85.69 213 GLY A N 1
ATOM 1748 C CA . GLY A 1 213 ? 11.268 -20.226 -7.621 1.00 85.69 213 GLY A CA 1
ATOM 1749 C C . GLY A 1 213 ? 12.602 -19.520 -7.349 1.00 85.69 213 GLY A C 1
ATOM 1750 O O . GLY A 1 213 ? 13.401 -20.035 -6.567 1.00 85.69 213 GLY A O 1
ATOM 1751 N N . ARG A 1 214 ? 12.855 -18.364 -7.972 1.00 90.12 214 ARG A N 1
ATOM 1752 C CA . ARG A 1 214 ? 14.099 -17.594 -7.800 1.00 90.12 214 ARG A CA 1
ATOM 1753 C C . ARG A 1 214 ? 13.999 -16.532 -6.706 1.00 90.12 214 ARG A C 1
ATOM 1755 O O . ARG A 1 214 ? 15.027 -16.125 -6.179 1.00 90.12 214 ARG A O 1
ATOM 1762 N N . GLY A 1 215 ? 12.786 -16.111 -6.344 1.00 93.94 215 GLY A N 1
ATOM 1763 C CA . GLY A 1 215 ? 12.578 -15.014 -5.401 1.00 93.94 215 GLY A CA 1
ATOM 1764 C C . GLY A 1 215 ? 13.079 -13.676 -5.944 1.00 93.94 215 GLY A C 1
ATOM 1765 O O . GLY A 1 215 ? 13.516 -12.834 -5.161 1.00 93.94 215 GLY A O 1
ATOM 1766 N N . GLU A 1 216 ? 13.027 -13.489 -7.266 1.00 96.12 216 GLU A N 1
ATOM 1767 C CA . GLU A 1 216 ? 13.450 -12.263 -7.945 1.00 96.12 216 GLU A CA 1
ATOM 1768 C C . GLU A 1 216 ? 12.608 -11.989 -9.200 1.00 96.12 216 GLU A C 1
ATOM 1770 O O . GLU A 1 216 ? 12.136 -12.908 -9.876 1.00 96.12 216 GLU A O 1
ATOM 1775 N N . ILE A 1 217 ? 12.470 -10.711 -9.550 1.00 95.38 217 ILE A N 1
ATOM 1776 C CA . ILE A 1 217 ? 11.874 -10.247 -10.804 1.00 95.38 217 ILE A CA 1
ATOM 1777 C C . ILE A 1 217 ? 12.736 -9.135 -11.406 1.00 95.38 217 ILE A C 1
ATOM 1779 O O . ILE A 1 217 ? 13.322 -8.317 -10.699 1.00 95.38 217 ILE A O 1
ATOM 1783 N N . THR A 1 218 ? 12.852 -9.121 -12.733 1.00 92.56 218 THR A N 1
ATOM 1784 C CA . THR A 1 218 ? 13.617 -8.103 -13.462 1.00 92.56 218 THR A CA 1
ATOM 1785 C C . THR A 1 218 ? 12.681 -7.189 -14.232 1.00 92.56 218 THR A C 1
ATOM 1787 O O . THR A 1 218 ? 11.792 -7.660 -14.935 1.00 92.56 218 THR A O 1
ATOM 1790 N N . GLU A 1 219 ? 12.948 -5.892 -14.152 1.00 87.81 219 GLU A N 1
ATOM 1791 C CA . GLU A 1 219 ? 12.250 -4.843 -14.881 1.00 87.81 219 GLU A CA 1
ATOM 1792 C C . GLU A 1 219 ? 13.220 -3.873 -15.555 1.00 87.81 219 GLU A C 1
ATOM 1794 O O . GLU A 1 219 ? 14.415 -3.829 -15.254 1.00 87.81 219 GLU A O 1
ATOM 1799 N N . HIS A 1 220 ? 12.698 -3.082 -16.491 1.00 86.00 220 HIS A N 1
ATOM 1800 C CA . HIS A 1 220 ? 13.482 -2.117 -17.261 1.00 86.00 220 HIS A CA 1
ATOM 1801 C C . HIS A 1 220 ? 12.863 -0.720 -17.202 1.00 86.00 220 HIS A C 1
ATOM 1803 O O . HIS A 1 220 ? 11.672 -0.546 -17.471 1.00 86.00 220 HIS A O 1
ATOM 1809 N N . THR A 1 221 ? 13.687 0.296 -16.928 1.00 78.44 221 THR A N 1
ATOM 1810 C CA . THR A 1 221 ? 13.249 1.699 -16.887 1.00 78.44 221 THR A CA 1
ATOM 1811 C C . THR A 1 221 ? 13.086 2.259 -18.304 1.00 78.44 221 THR A C 1
ATOM 1813 O O . THR A 1 221 ? 13.984 2.877 -18.866 1.00 78.44 221 THR A O 1
ATOM 1816 N N . SER A 1 222 ? 11.947 2.001 -18.945 1.00 75.19 222 SER A N 1
ATOM 1817 C CA . SER A 1 222 ? 11.709 2.378 -20.354 1.00 75.19 222 SER A CA 1
ATOM 1818 C C . SER A 1 222 ? 11.017 3.738 -20.542 1.00 75.19 222 SER A C 1
ATOM 1820 O O . SER A 1 222 ? 10.837 4.198 -21.675 1.00 75.19 222 SER A O 1
ATOM 1822 N N . PHE A 1 223 ? 10.612 4.384 -19.447 1.00 69.25 223 PHE A N 1
ATOM 1823 C CA . PHE A 1 223 ? 9.947 5.686 -19.441 1.00 69.25 223 PHE A CA 1
ATOM 1824 C C . PHE A 1 223 ? 10.069 6.374 -18.074 1.00 69.25 223 PHE A C 1
ATOM 1826 O O . PHE A 1 223 ? 10.376 5.715 -17.079 1.00 69.25 223 PHE A O 1
ATOM 1833 N N . ASN A 1 224 ? 9.828 7.686 -18.037 1.00 70.44 224 ASN A N 1
ATOM 1834 C CA . ASN A 1 224 ? 9.818 8.459 -16.797 1.00 70.44 224 ASN A CA 1
ATOM 1835 C C . ASN A 1 224 ? 8.453 8.329 -16.119 1.00 70.44 224 ASN A C 1
ATOM 1837 O O . ASN A 1 224 ? 7.412 8.498 -16.756 1.00 70.44 224 ASN A O 1
ATOM 1841 N N . GLY A 1 225 ? 8.440 8.054 -14.819 1.00 68.44 225 GLY A N 1
ATOM 1842 C CA . GLY A 1 225 ? 7.193 7.904 -14.078 1.00 68.44 225 GLY A CA 1
ATOM 1843 C C . GLY A 1 225 ? 7.301 7.015 -12.851 1.00 68.44 225 GLY A C 1
ATOM 1844 O O . GLY A 1 225 ? 8.337 6.408 -12.562 1.00 68.44 225 GLY A O 1
ATOM 1845 N N . ASP A 1 226 ? 6.185 6.929 -12.137 1.00 69.56 226 ASP A N 1
ATOM 1846 C CA . ASP A 1 226 ? 6.076 6.153 -10.912 1.00 69.56 226 ASP 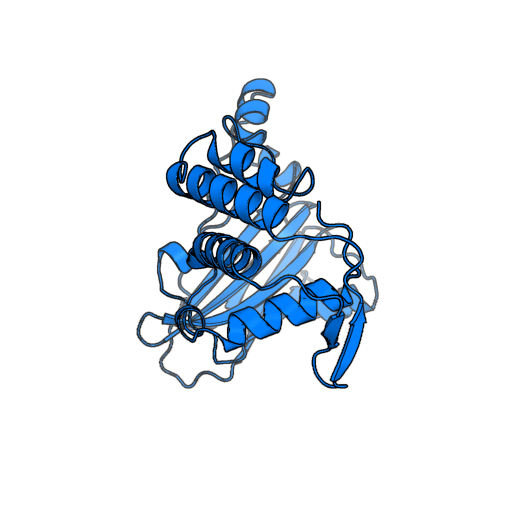A CA 1
ATOM 1847 C C . ASP A 1 226 ? 5.941 4.666 -11.213 1.00 69.56 226 ASP A C 1
ATOM 1849 O O . ASP A 1 226 ? 5.034 4.227 -11.927 1.00 69.56 226 ASP A O 1
ATOM 1853 N N . HIS A 1 227 ? 6.837 3.892 -10.609 1.00 82.00 227 HIS A N 1
ATOM 1854 C CA . HIS A 1 227 ? 6.824 2.442 -10.675 1.00 82.00 227 HIS A CA 1
ATOM 1855 C C . HIS A 1 227 ? 6.688 1.879 -9.266 1.00 82.00 227 HIS A C 1
ATOM 1857 O O . HIS A 1 227 ? 7.262 2.387 -8.298 1.00 82.00 227 HIS A O 1
ATOM 1863 N N . ILE A 1 228 ? 5.890 0.829 -9.142 1.00 87.62 228 ILE A N 1
ATOM 1864 C CA . ILE A 1 228 ? 5.650 0.130 -7.889 1.00 87.62 228 ILE A CA 1
ATOM 1865 C C . ILE A 1 228 ? 5.922 -1.346 -8.131 1.00 87.62 228 ILE A C 1
ATOM 1867 O O . ILE A 1 228 ? 5.383 -1.933 -9.066 1.00 87.62 228 ILE A O 1
ATOM 1871 N N . VAL A 1 229 ? 6.730 -1.941 -7.259 1.00 93.06 229 VAL A N 1
ATOM 1872 C CA . VAL A 1 229 ? 6.926 -3.390 -7.221 1.00 93.06 229 VAL A CA 1
ATOM 1873 C C . VAL A 1 229 ? 6.462 -3.909 -5.875 1.00 93.06 229 VAL A C 1
ATOM 1875 O O . VAL A 1 229 ? 6.904 -3.425 -4.832 1.00 93.06 229 VAL A O 1
ATOM 1878 N N . GLU A 1 230 ? 5.557 -4.880 -5.903 1.00 95.62 230 GLU A N 1
ATOM 1879 C CA . GLU A 1 230 ? 5.058 -5.579 -4.722 1.00 95.62 230 GLU A CA 1
ATOM 1880 C C . GLU A 1 230 ? 5.448 -7.055 -4.790 1.00 95.62 230 GLU A C 1
ATOM 1882 O O . GLU A 1 230 ? 5.442 -7.671 -5.858 1.00 95.62 230 GLU A O 1
ATOM 1887 N N . CYS A 1 231 ? 5.783 -7.613 -3.632 1.00 97.94 231 CYS A N 1
ATOM 1888 C CA . CYS A 1 231 ? 6.094 -9.020 -3.441 1.00 97.94 231 CYS A CA 1
ATOM 1889 C C . CYS A 1 231 ? 5.184 -9.589 -2.357 1.00 97.94 231 CYS A C 1
ATOM 1891 O O . CYS A 1 231 ? 4.979 -8.947 -1.320 1.00 97.94 231 CYS A O 1
ATOM 1893 N N . TYR A 1 232 ? 4.672 -10.796 -2.577 1.00 97.94 232 TYR A N 1
ATOM 1894 C CA . TYR A 1 232 ? 3.778 -11.488 -1.655 1.00 97.94 232 TYR A CA 1
ATOM 1895 C C . TYR A 1 232 ? 4.269 -12.909 -1.403 1.00 97.94 232 TYR A C 1
ATOM 1897 O O . TYR A 1 232 ? 4.600 -13.636 -2.341 1.00 97.94 232 TYR A O 1
ATOM 1905 N N . ILE A 1 233 ? 4.257 -13.320 -0.136 1.00 98.19 233 ILE A N 1
ATOM 1906 C CA . ILE A 1 233 ? 4.512 -14.700 0.276 1.00 98.19 233 ILE A CA 1
ATOM 1907 C C . ILE A 1 233 ? 3.182 -15.360 0.609 1.00 98.19 233 ILE A C 1
ATOM 1909 O O . ILE A 1 233 ? 2.489 -14.934 1.535 1.00 98.19 233 ILE A O 1
ATOM 1913 N N . VAL A 1 234 ? 2.853 -16.419 -0.125 1.00 97.50 234 VAL A N 1
ATOM 1914 C CA . VAL A 1 234 ? 1.650 -17.226 0.083 1.00 97.50 234 VAL A CA 1
ATOM 1915 C C . VAL A 1 234 ? 2.042 -18.562 0.696 1.00 97.50 234 VAL A C 1
ATOM 1917 O O . VAL A 1 234 ? 2.836 -19.314 0.127 1.00 97.50 234 VAL A O 1
ATOM 1920 N N . LYS A 1 235 ? 1.469 -18.881 1.855 1.00 96.00 235 LYS A N 1
ATOM 1921 C CA . LYS A 1 235 ? 1.669 -20.156 2.544 1.00 96.00 235 LYS A CA 1
ATOM 1922 C C . LYS A 1 235 ? 0.318 -20.768 2.876 1.00 96.00 235 LYS A C 1
ATOM 1924 O O . LYS A 1 235 ? -0.531 -20.102 3.455 1.00 96.00 235 LYS A O 1
ATOM 1929 N N . ASN A 1 236 ? 0.123 -22.030 2.490 1.00 94.69 236 ASN A N 1
ATOM 1930 C CA . ASN A 1 236 ? -1.141 -22.756 2.667 1.00 94.69 236 ASN A CA 1
ATOM 1931 C C . ASN A 1 236 ? -2.363 -21.988 2.120 1.00 94.69 236 ASN A C 1
ATOM 1933 O O . ASN A 1 236 ? -3.420 -21.979 2.739 1.00 94.69 236 ASN A O 1
ATOM 1937 N N . GLY A 1 237 ? -2.202 -21.307 0.979 1.00 92.88 237 GLY A N 1
ATOM 1938 C CA . GLY A 1 237 ? -3.276 -20.536 0.344 1.00 92.88 237 GLY A CA 1
ATOM 1939 C C . GLY A 1 237 ? -3.574 -19.171 0.975 1.00 92.88 237 GLY A C 1
ATOM 1940 O O . GLY A 1 237 ? -4.531 -18.532 0.561 1.00 92.88 237 GLY A O 1
ATOM 1941 N N . VAL A 1 238 ? -2.767 -18.703 1.934 1.00 91.31 238 VAL A N 1
ATOM 1942 C CA . VAL A 1 238 ? -2.950 -17.410 2.616 1.00 91.31 238 VAL A CA 1
ATOM 1943 C C . VAL A 1 238 ? -1.729 -16.518 2.396 1.00 91.31 238 VAL A C 1
ATOM 1945 O O . VAL A 1 238 ? -0.594 -16.994 2.476 1.00 91.31 238 VAL A O 1
ATOM 1948 N N . VAL A 1 239 ? -1.931 -15.225 2.135 1.00 95.38 239 VAL A N 1
ATOM 1949 C CA . VAL A 1 239 ? -0.834 -14.243 2.099 1.00 95.38 239 VAL A CA 1
ATOM 1950 C C . VAL A 1 239 ? -0.369 -13.972 3.528 1.00 95.38 239 VAL A C 1
ATOM 1952 O O . VAL A 1 239 ? -1.108 -13.385 4.313 1.00 95.38 239 VAL A O 1
ATOM 1955 N N . VAL A 1 240 ? 0.864 -14.369 3.851 1.00 95.81 240 VAL A N 1
ATOM 1956 C CA . VAL A 1 240 ? 1.425 -14.295 5.217 1.00 95.81 240 VAL A CA 1
ATOM 1957 C C . VAL A 1 240 ? 2.490 -13.214 5.399 1.00 95.81 240 VAL A C 1
ATOM 1959 O O . VAL A 1 240 ? 2.810 -12.840 6.529 1.00 95.81 240 VAL A O 1
ATOM 1962 N N . ALA A 1 241 ? 3.039 -12.701 4.297 1.00 96.62 241 ALA A N 1
ATOM 1963 C CA . ALA A 1 241 ? 3.958 -11.570 4.285 1.00 96.62 241 ALA A CA 1
ATOM 1964 C C . ALA A 1 241 ? 3.853 -10.814 2.954 1.00 96.62 241 ALA A C 1
ATOM 1966 O O . ALA A 1 241 ? 3.588 -11.417 1.911 1.00 96.62 241 ALA A O 1
ATOM 1967 N N . LYS A 1 242 ? 4.085 -9.500 2.982 1.00 97.06 242 LYS A N 1
ATOM 1968 C CA . LYS A 1 242 ? 4.153 -8.662 1.781 1.00 97.06 242 LYS A CA 1
ATOM 1969 C C . LYS A 1 242 ? 5.142 -7.518 1.958 1.00 97.06 242 LYS A C 1
ATOM 1971 O O . LYS A 1 242 ? 5.348 -7.047 3.075 1.00 97.06 242 LYS A O 1
ATOM 1976 N N . ASN A 1 243 ? 5.720 -7.049 0.862 1.00 97.06 243 ASN A N 1
ATOM 1977 C CA . ASN A 1 243 ? 6.581 -5.872 0.850 1.00 97.06 243 ASN A CA 1
ATOM 1978 C C . ASN A 1 243 ? 6.440 -5.115 -0.471 1.00 97.06 243 ASN A C 1
ATOM 1980 O O . ASN A 1 243 ? 6.035 -5.693 -1.479 1.00 97.06 243 ASN A O 1
ATOM 1984 N N . ARG A 1 244 ? 6.743 -3.816 -0.446 1.00 93.56 244 ARG A N 1
ATOM 1985 C CA . ARG A 1 244 ? 6.583 -2.912 -1.585 1.00 93.56 244 ARG A CA 1
ATOM 1986 C C . ARG A 1 244 ? 7.776 -1.970 -1.685 1.00 93.56 244 ARG A C 1
ATOM 1988 O O . ARG A 1 244 ? 8.167 -1.375 -0.683 1.00 93.56 244 ARG A O 1
ATOM 1995 N N . ILE A 1 245 ? 8.257 -1.759 -2.906 1.00 90.06 245 ILE A N 1
ATOM 1996 C CA . ILE A 1 245 ? 9.199 -0.695 -3.261 1.00 90.06 245 ILE A CA 1
ATOM 1997 C C . ILE A 1 245 ? 8.506 0.284 -4.213 1.00 90.06 245 ILE A C 1
ATOM 1999 O O . ILE A 1 245 ? 7.847 -0.118 -5.173 1.00 90.06 245 ILE A O 1
ATOM 2003 N N . HIS A 1 246 ? 8.662 1.581 -3.942 1.00 86.56 246 HIS A N 1
ATOM 2004 C CA . HIS A 1 246 ? 8.385 2.649 -4.905 1.00 86.56 246 HIS A CA 1
ATOM 2005 C C . HIS A 1 246 ? 9.686 3.025 -5.610 1.00 86.56 246 HIS A C 1
ATOM 2007 O O . HIS A 1 246 ? 10.721 3.187 -4.964 1.00 86.56 246 HIS A O 1
ATOM 2013 N N . VAL A 1 247 ? 9.628 3.133 -6.933 1.00 84.81 247 VAL A N 1
ATOM 2014 C CA . VAL A 1 247 ? 10.777 3.434 -7.781 1.00 84.81 247 VAL A CA 1
ATOM 2015 C C . VAL A 1 247 ? 10.523 4.755 -8.508 1.00 84.81 247 VAL A C 1
ATOM 2017 O O . VAL A 1 247 ? 9.756 4.784 -9.475 1.00 84.81 247 VAL A O 1
ATOM 2020 N N . PRO A 1 248 ? 11.146 5.856 -8.051 1.00 78.12 248 PRO A N 1
ATOM 2021 C CA . PRO A 1 248 ? 11.002 7.162 -8.677 1.00 78.12 248 PRO A CA 1
ATOM 2022 C C . PRO A 1 248 ? 11.930 7.264 -9.894 1.00 78.12 248 PRO A C 1
ATOM 2024 O O . PRO A 1 248 ? 13.111 7.584 -9.753 1.00 78.12 248 PRO A O 1
ATOM 2027 N N . ILE A 1 249 ? 11.410 6.986 -11.092 1.00 75.25 249 ILE A N 1
ATOM 2028 C CA . ILE A 1 249 ? 12.160 7.185 -12.341 1.00 75.25 249 ILE A CA 1
ATOM 2029 C C . ILE A 1 249 ? 11.951 8.620 -12.804 1.00 75.25 249 ILE A C 1
ATOM 2031 O O . ILE A 1 249 ? 10.816 9.041 -13.040 1.00 75.25 249 ILE A O 1
ATOM 2035 N N . GLN A 1 250 ? 13.049 9.361 -12.917 1.00 68.38 250 GLN A N 1
ATOM 2036 C CA . GLN A 1 250 ? 13.051 10.797 -13.173 1.00 68.38 250 GLN A CA 1
ATOM 2037 C C . GLN A 1 250 ? 13.839 11.130 -14.423 1.00 68.38 250 GLN A C 1
ATOM 2039 O O . GLN A 1 250 ? 14.994 10.665 -14.569 1.00 68.38 250 GLN A O 1
#